Protein AF-A0A7C2Z9Y1-F1 (afdb_monomer)

Sequence (178 aa):
MVTDNLTTALTNIIKDLEEIEDELARLYGELSMRVTGLSKISFQLISRDSAKHRDALRGIENQLINDLKGSQDTERVIANGGELRDRLSRVREIAKSISGSPPVNLLLMLTELEEYESMALNMYRSMLEVYENLASRSLSSGDKARVETMKLIIMSIIDDEEFHGRLINSLISLTANP

Nearest PDB structures (foldseek):
  5vju-assembly1_A  TM=3.372E-01  e=2.699E-02  synthetic construct
  8d9p-assembly1_A  TM=2.612E-01  e=1.565E-02  synthetic construct
  9bru-assembly1_g  TM=3.162E-01  e=8.484E+00  Mus musculus

pLDDT: mean 83.89, std 12.65, range [38.44, 98.31]

Secondary structure (DSSP, 8-state):
-----HHHHHHHHHHHHHHHHHHHHHHHHHHHTT--HHHHHHHHHHHHHHHHHHHHHHHHHTTPPTT----HHHHHHHHHHHHHHHHHHHHHHHHHHHTTS--S-HHHHHHHHHHHHHHHHHHHHHHHHHHHHHHTS---HHHHHHHHHHHHHHHHHHHHHHHHHHHHHHHHHHHH--

Structure (mmCIF, N/CA/C/O backbone):
data_AF-A0A7C2Z9Y1-F1
#
_entry.id   AF-A0A7C2Z9Y1-F1
#
loop_
_atom_site.group_PDB
_atom_site.id
_atom_site.type_symbol
_atom_site.label_atom_id
_atom_site.label_alt_id
_atom_site.label_comp_id
_atom_site.label_asym_id
_atom_site.label_entity_id
_atom_site.label_seq_id
_atom_site.pdbx_PDB_ins_code
_atom_site.Cartn_x
_atom_site.Cartn_y
_atom_site.Cartn_z
_atom_site.occupancy
_atom_site.B_iso_or_equiv
_atom_site.auth_seq_id
_atom_site.auth_comp_id
_atom_site.auth_asym_id
_atom_site.auth_atom_id
_atom_site.pdbx_PDB_model_num
ATOM 1 N N . MET A 1 1 ? 27.856 13.020 -13.666 1.00 40.03 1 MET A N 1
ATOM 2 C CA . MET A 1 1 ? 26.753 12.698 -12.741 1.00 40.03 1 MET A CA 1
ATOM 3 C C . MET A 1 1 ? 26.503 11.213 -12.836 1.00 40.03 1 MET A C 1
ATOM 5 O O . MET A 1 1 ? 26.269 10.734 -13.940 1.00 40.03 1 MET A O 1
ATOM 9 N N . VAL A 1 2 ? 26.633 10.488 -11.728 1.00 38.44 2 VAL A N 1
ATOM 10 C CA . VAL A 1 2 ? 26.127 9.116 -11.650 1.00 38.44 2 VAL A CA 1
ATOM 11 C C . VAL A 1 2 ? 24.612 9.273 -11.614 1.00 38.44 2 VAL A C 1
ATOM 13 O O . VAL A 1 2 ? 24.079 9.778 -10.639 1.00 38.44 2 VAL A O 1
ATOM 16 N N . THR A 1 3 ? 23.935 9.009 -12.728 1.00 50.19 3 THR A N 1
ATOM 17 C CA . THR A 1 3 ? 22.474 8.915 -12.724 1.00 50.19 3 THR A CA 1
ATOM 18 C C . THR A 1 3 ? 22.132 7.700 -11.880 1.00 50.19 3 THR A C 1
ATOM 20 O O . THR A 1 3 ? 22.436 6.582 -12.305 1.00 50.19 3 THR A O 1
ATOM 23 N N . ASP A 1 4 ? 21.572 7.913 -10.693 1.00 59.44 4 ASP A N 1
ATOM 24 C CA . ASP A 1 4 ? 21.092 6.821 -9.854 1.00 59.44 4 ASP A CA 1
ATOM 25 C C . ASP A 1 4 ? 20.162 5.909 -10.672 1.00 59.44 4 ASP A C 1
ATOM 27 O O . ASP A 1 4 ? 19.449 6.349 -11.580 1.00 59.44 4 ASP A O 1
ATOM 31 N N . ASN A 1 5 ? 20.236 4.602 -10.426 1.00 79.75 5 ASN A N 1
ATOM 32 C CA . ASN A 1 5 ? 19.456 3.624 -11.176 1.00 79.75 5 ASN A CA 1
ATOM 33 C C . ASN A 1 5 ? 17.989 3.715 -10.731 1.00 79.75 5 ASN A C 1
ATOM 35 O O . ASN A 1 5 ? 17.672 3.396 -9.584 1.00 79.75 5 ASN A O 1
ATOM 39 N N . LEU A 1 6 ? 17.090 4.123 -11.636 1.00 82.88 6 LEU A N 1
ATOM 40 C CA . LEU A 1 6 ? 15.653 4.221 -11.356 1.00 82.88 6 LEU A CA 1
ATOM 41 C C . LEU A 1 6 ? 15.085 2.874 -10.898 1.00 82.88 6 LEU A C 1
ATOM 43 O O . LEU A 1 6 ? 14.224 2.843 -10.026 1.00 82.88 6 LEU A O 1
ATOM 47 N N . THR A 1 7 ? 15.618 1.771 -11.429 1.00 87.38 7 THR A N 1
ATOM 48 C CA . THR A 1 7 ? 15.267 0.413 -10.994 1.00 87.38 7 THR A CA 1
ATOM 49 C C . THR A 1 7 ? 15.513 0.247 -9.499 1.00 87.38 7 THR A C 1
ATOM 51 O O . THR A 1 7 ? 14.620 -0.164 -8.774 1.00 87.38 7 THR A O 1
ATOM 54 N N . THR A 1 8 ? 16.697 0.631 -9.015 1.00 85.94 8 THR A N 1
ATOM 55 C CA . THR A 1 8 ? 17.062 0.524 -7.596 1.00 85.94 8 THR A CA 1
ATOM 56 C C . THR A 1 8 ? 16.193 1.417 -6.717 1.00 85.94 8 THR A C 1
ATOM 58 O O . THR A 1 8 ? 15.772 0.990 -5.645 1.00 85.94 8 THR A O 1
ATOM 61 N N . ALA A 1 9 ? 15.900 2.638 -7.169 1.00 84.12 9 ALA A N 1
ATOM 62 C CA . ALA A 1 9 ? 15.024 3.548 -6.440 1.00 84.12 9 ALA A CA 1
ATOM 63 C C . ALA A 1 9 ? 13.598 2.976 -6.308 1.00 84.12 9 ALA A C 1
ATOM 65 O O . ALA A 1 9 ? 13.053 2.952 -5.207 1.00 84.12 9 ALA A O 1
ATOM 66 N N . LEU A 1 10 ? 13.043 2.432 -7.397 1.00 87.81 10 LEU A N 1
ATOM 67 C CA . LEU A 1 10 ? 11.746 1.750 -7.397 1.00 87.81 10 LEU A CA 1
ATOM 68 C C . LEU A 1 10 ? 11.744 0.510 -6.502 1.00 87.81 10 LEU A C 1
ATOM 70 O O . LEU A 1 10 ? 10.834 0.352 -5.697 1.00 87.81 10 LEU A O 1
ATOM 74 N N . THR A 1 11 ? 12.773 -0.338 -6.588 1.00 90.25 11 THR A N 1
ATOM 75 C CA . THR A 1 11 ? 12.909 -1.515 -5.718 1.00 90.25 11 THR A CA 1
ATOM 76 C C . THR A 1 11 ? 12.889 -1.128 -4.242 1.00 90.25 11 THR A C 1
ATOM 78 O O . THR A 1 11 ? 12.239 -1.798 -3.448 1.00 90.25 11 THR A O 1
ATOM 81 N N . ASN A 1 12 ? 13.583 -0.053 -3.860 1.00 87.19 12 ASN A N 1
ATOM 82 C CA . ASN A 1 12 ? 13.604 0.394 -2.469 1.00 87.19 12 ASN A CA 1
ATOM 83 C C . ASN A 1 12 ? 12.220 0.856 -1.997 1.00 87.19 12 ASN A C 1
ATOM 85 O O . ASN A 1 12 ? 11.789 0.431 -0.934 1.00 87.19 12 ASN A O 1
ATOM 89 N N . ILE A 1 13 ? 11.514 1.664 -2.797 1.00 87.38 13 ILE A N 1
ATOM 90 C CA . ILE A 1 13 ? 10.160 2.126 -2.450 1.00 87.38 13 ILE A CA 1
ATOM 91 C C . ILE A 1 13 ? 9.186 0.956 -2.347 1.00 87.38 13 ILE A C 1
ATOM 93 O O . ILE A 1 13 ? 8.403 0.906 -1.407 1.00 87.38 13 ILE A O 1
ATOM 97 N N . ILE A 1 14 ? 9.246 0.010 -3.287 1.00 91.94 14 IL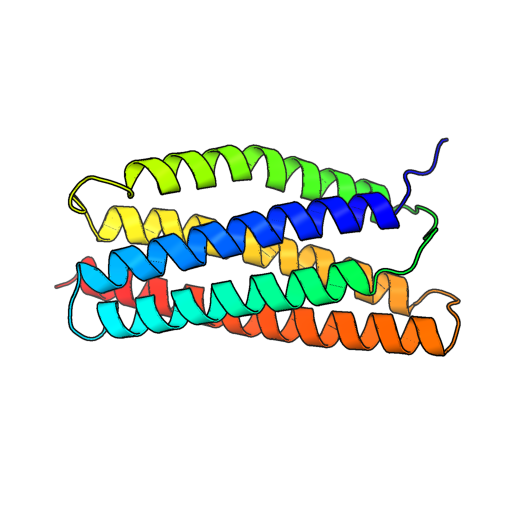E A N 1
ATOM 98 C CA . ILE A 1 14 ? 8.384 -1.175 -3.265 1.00 91.94 14 ILE A CA 1
ATOM 99 C C . ILE A 1 14 ? 8.606 -1.968 -1.976 1.00 91.94 14 ILE A C 1
ATOM 101 O O . ILE A 1 14 ? 7.636 -2.315 -1.318 1.00 91.94 14 ILE A O 1
ATOM 105 N N . LYS A 1 15 ? 9.860 -2.174 -1.558 1.00 90.56 15 LYS A N 1
ATOM 106 C CA . LYS A 1 15 ? 10.170 -2.861 -0.294 1.00 90.56 15 LYS A CA 1
ATOM 107 C C . LYS A 1 15 ? 9.678 -2.111 0.934 1.00 90.56 15 LYS A C 1
ATOM 109 O O . LYS A 1 15 ? 9.153 -2.734 1.850 1.00 90.56 15 LYS A O 1
ATOM 114 N N . ASP A 1 16 ? 9.866 -0.796 0.951 1.00 86.88 16 ASP A N 1
ATOM 115 C CA . ASP A 1 16 ? 9.408 0.040 2.057 1.00 86.88 16 ASP A CA 1
ATOM 116 C C . ASP A 1 16 ? 7.862 -0.005 2.150 1.00 86.88 16 ASP A C 1
ATOM 118 O O . ASP A 1 16 ? 7.325 -0.117 3.249 1.00 86.88 16 ASP A O 1
ATOM 122 N N . LEU A 1 17 ? 7.143 -0.018 1.017 1.00 90.62 17 LEU A N 1
ATOM 123 C CA . LEU A 1 17 ? 5.684 -0.203 0.974 1.00 90.62 17 LEU A CA 1
ATOM 124 C C . LEU A 1 17 ? 5.250 -1.619 1.370 1.00 90.62 17 LEU A C 1
ATOM 126 O O . LEU A 1 17 ? 4.316 -1.760 2.149 1.00 90.62 17 LEU A O 1
ATOM 130 N N . GLU A 1 18 ? 5.935 -2.665 0.896 1.00 93.38 18 GLU A N 1
ATOM 131 C CA . GLU A 1 18 ? 5.650 -4.053 1.294 1.00 93.38 18 GLU A CA 1
ATOM 132 C C . GLU A 1 18 ? 5.696 -4.219 2.813 1.00 93.38 18 GLU A C 1
ATOM 134 O O . GLU A 1 18 ? 4.860 -4.913 3.390 1.00 93.38 18 GLU A O 1
ATOM 139 N N . GLU A 1 19 ? 6.668 -3.583 3.463 1.00 89.06 19 GLU A N 1
ATOM 140 C CA . GLU A 1 19 ? 6.789 -3.632 4.912 1.00 89.06 19 GLU A CA 1
ATOM 141 C C . GLU A 1 19 ? 5.661 -2.877 5.626 1.00 89.06 19 GLU A C 1
ATOM 143 O O . GLU A 1 19 ? 5.147 -3.365 6.634 1.00 89.06 19 GLU A O 1
ATOM 148 N N . ILE A 1 20 ? 5.250 -1.718 5.104 1.00 87.50 20 ILE A N 1
ATOM 149 C CA . ILE A 1 20 ? 4.105 -0.968 5.640 1.00 87.50 20 ILE A CA 1
ATOM 150 C C . ILE A 1 20 ? 2.841 -1.819 5.561 1.00 87.50 20 ILE A C 1
ATOM 152 O O . ILE A 1 20 ? 2.159 -1.985 6.570 1.00 87.50 20 ILE A O 1
ATOM 156 N N . GLU A 1 21 ? 2.575 -2.409 4.398 1.00 93.00 21 GLU A N 1
ATOM 157 C CA . GLU A 1 21 ? 1.398 -3.248 4.183 1.00 93.00 21 GLU A CA 1
ATOM 158 C C . GLU A 1 21 ? 1.378 -4.484 5.084 1.00 93.00 21 GLU A C 1
ATOM 160 O O . GLU A 1 21 ? 0.328 -4.872 5.598 1.00 93.00 21 GLU A O 1
ATOM 165 N N . ASP A 1 22 ? 2.536 -5.105 5.323 1.00 91.56 22 ASP A N 1
ATOM 166 C CA . ASP A 1 22 ? 2.635 -6.253 6.227 1.00 91.56 22 ASP A CA 1
ATOM 167 C C . ASP A 1 22 ? 2.326 -5.864 7.683 1.00 91.56 22 ASP A C 1
ATOM 169 O O . ASP A 1 22 ? 1.569 -6.556 8.377 1.00 91.56 22 ASP A O 1
ATOM 173 N N . GLU A 1 23 ? 2.853 -4.725 8.141 1.00 86.81 23 GLU A N 1
ATOM 174 C CA . GLU A 1 23 ? 2.573 -4.214 9.484 1.00 86.81 23 GLU A CA 1
ATOM 175 C C . GLU A 1 23 ? 1.108 -3.782 9.636 1.00 86.81 23 GLU A C 1
ATOM 177 O O . GLU A 1 23 ? 0.472 -4.150 10.627 1.00 86.81 23 GLU A O 1
ATOM 182 N N . LEU A 1 24 ? 0.531 -3.079 8.656 1.00 89.06 24 LEU A N 1
ATOM 183 C CA . LEU A 1 24 ? -0.886 -2.697 8.662 1.00 89.06 24 LEU A CA 1
ATOM 184 C C . LEU A 1 24 ? -1.791 -3.932 8.670 1.00 89.06 24 LEU A C 1
ATOM 186 O O . LEU A 1 24 ? -2.681 -4.043 9.523 1.00 89.06 24 LEU A O 1
ATOM 190 N N . ALA A 1 25 ? -1.509 -4.918 7.812 1.00 93.19 25 ALA A N 1
ATOM 191 C CA . ALA A 1 25 ? -2.239 -6.179 7.774 1.00 93.19 25 ALA A CA 1
ATOM 192 C C . ALA A 1 25 ? -2.275 -6.849 9.154 1.00 93.19 25 ALA A C 1
ATOM 194 O O . ALA A 1 25 ? -3.344 -7.262 9.628 1.00 93.19 25 ALA A O 1
ATOM 195 N N . ARG A 1 26 ? -1.121 -6.913 9.831 1.00 89.44 26 ARG A N 1
ATOM 196 C CA . ARG A 1 26 ? -1.006 -7.457 11.188 1.00 89.44 26 ARG A CA 1
ATOM 197 C C . ARG A 1 26 ? -1.799 -6.630 12.200 1.00 89.44 26 ARG A C 1
ATOM 199 O O . ARG A 1 26 ? -2.561 -7.204 12.982 1.00 89.44 26 ARG A O 1
ATOM 206 N N . LEU A 1 27 ? -1.655 -5.305 12.185 1.00 86.69 27 LEU A N 1
ATOM 207 C CA . LEU A 1 27 ? -2.278 -4.408 13.161 1.00 86.69 27 LEU A CA 1
ATOM 208 C C . LEU A 1 27 ? -3.799 -4.428 13.095 1.00 86.69 27 LEU A C 1
ATOM 210 O O . LEU A 1 27 ? -4.456 -4.614 14.123 1.00 86.69 27 LEU A O 1
ATOM 214 N N . TYR A 1 28 ? -4.371 -4.299 11.901 1.00 90.88 28 TYR A N 1
ATOM 215 C CA . TYR A 1 28 ? -5.818 -4.398 11.736 1.00 90.88 28 TYR A CA 1
ATOM 216 C C . TYR A 1 28 ? -6.335 -5.796 12.067 1.00 90.88 28 TYR A C 1
ATOM 218 O O . TYR A 1 28 ? -7.402 -5.937 12.673 1.00 90.88 28 TYR A O 1
ATOM 226 N N . GLY A 1 29 ? -5.553 -6.834 11.755 1.00 92.00 29 GLY A N 1
ATOM 227 C CA . GLY A 1 29 ? -5.847 -8.204 12.160 1.00 92.00 29 GLY A CA 1
ATOM 228 C C . GLY A 1 29 ? -5.982 -8.319 13.679 1.00 92.00 29 GLY A C 1
ATOM 229 O O . GLY A 1 29 ? -7.014 -8.777 14.180 1.00 92.00 29 GLY A O 1
ATOM 230 N N . GLU A 1 30 ? -4.993 -7.825 14.424 1.00 87.69 30 GLU A N 1
ATOM 231 C CA . GLU A 1 30 ? -5.015 -7.801 15.889 1.00 87.69 30 GLU A CA 1
ATOM 232 C C . GLU A 1 30 ? -6.157 -6.950 16.451 1.00 87.69 30 GLU A C 1
ATOM 234 O O . GLU A 1 30 ? -6.830 -7.371 17.396 1.00 87.69 30 GLU A O 1
ATOM 239 N N . LEU A 1 31 ? -6.406 -5.772 15.878 1.00 85.56 31 LEU A N 1
ATOM 240 C CA . LEU A 1 31 ? -7.477 -4.881 16.319 1.00 85.56 31 LEU A CA 1
ATOM 241 C C . LEU A 1 31 ? -8.851 -5.509 16.147 1.00 85.56 31 LEU A C 1
ATOM 243 O O . LEU A 1 31 ? -9.687 -5.426 17.051 1.00 85.56 31 LEU A O 1
ATOM 247 N N . SER A 1 32 ? -9.069 -6.205 15.033 1.00 90.88 32 SER A N 1
ATOM 248 C CA . SER A 1 32 ? -10.330 -6.890 14.759 1.00 90.88 32 SER A CA 1
ATOM 249 C C . SER A 1 32 ? -10.690 -7.952 15.804 1.00 90.88 32 SER A C 1
ATOM 251 O O . SER A 1 32 ? -11.868 -8.236 16.029 1.00 90.88 32 SER A O 1
ATOM 253 N N . MET A 1 33 ? -9.689 -8.515 16.484 1.00 89.12 33 MET A N 1
ATOM 254 C CA . MET A 1 33 ? -9.886 -9.498 17.551 1.00 89.12 33 MET A CA 1
ATOM 255 C C . MET A 1 33 ? -10.312 -8.859 18.877 1.00 89.12 33 MET A C 1
ATOM 257 O O . MET A 1 33 ? -10.776 -9.565 19.772 1.00 89.12 33 MET A O 1
ATOM 261 N N . ARG A 1 34 ? -10.164 -7.536 19.010 1.00 84.56 34 ARG A N 1
ATOM 262 C CA . ARG A 1 34 ? -10.384 -6.780 20.253 1.00 84.56 34 ARG A CA 1
ATOM 263 C C . ARG A 1 34 ? -11.642 -5.913 20.223 1.00 84.56 34 ARG A C 1
ATOM 265 O O . ARG A 1 34 ? -12.056 -5.416 21.266 1.00 84.56 34 ARG A O 1
ATOM 272 N N . VAL A 1 35 ? -12.252 -5.739 19.053 1.00 84.62 35 VAL A N 1
ATOM 273 C CA . VAL A 1 35 ? -13.497 -4.982 18.868 1.00 84.62 35 VAL A CA 1
ATOM 274 C C . VAL A 1 35 ? -14.621 -5.885 18.352 1.00 84.62 35 VAL A C 1
ATOM 276 O O . VAL A 1 35 ? -14.412 -7.048 18.005 1.00 84.62 35 VAL A O 1
ATOM 279 N N . THR A 1 36 ? -15.845 -5.362 18.306 1.00 86.38 36 THR A N 1
ATOM 280 C CA . THR A 1 36 ? -17.026 -6.084 17.806 1.00 86.38 36 THR A CA 1
ATOM 281 C C . THR A 1 36 ? -17.802 -5.231 16.798 1.00 86.38 36 THR A C 1
ATOM 283 O O . THR A 1 36 ? -17.436 -4.087 16.531 1.00 86.38 36 THR A O 1
ATOM 286 N N . GLY A 1 37 ? -18.854 -5.796 16.199 1.00 89.44 37 GLY A N 1
ATOM 287 C CA . GLY A 1 37 ? -19.735 -5.069 15.283 1.00 89.44 37 GLY A CA 1
ATOM 288 C C . GLY A 1 37 ? -19.041 -4.603 14.000 1.00 89.44 37 GLY A C 1
ATOM 289 O O . GLY A 1 37 ? -18.188 -5.304 13.455 1.00 89.44 37 GLY A O 1
ATOM 290 N N . LEU A 1 38 ? -19.428 -3.420 13.515 1.00 90.19 38 LEU A N 1
ATOM 291 C CA . LEU A 1 38 ? -18.925 -2.864 12.255 1.00 90.19 38 LEU A CA 1
ATOM 292 C C . LEU A 1 38 ? -17.415 -2.618 12.289 1.00 90.19 38 LEU A C 1
ATOM 294 O O . LEU A 1 38 ? -16.743 -2.975 11.331 1.00 90.19 38 LEU A O 1
ATOM 298 N N . SER A 1 39 ? -16.863 -2.127 13.404 1.00 88.94 39 SER A N 1
ATOM 299 C CA . SER A 1 39 ? -15.417 -1.901 13.537 1.00 88.94 39 SER A CA 1
ATOM 300 C C . SER A 1 39 ? -14.615 -3.184 13.321 1.00 88.94 39 SER A C 1
ATOM 302 O O . SER A 1 39 ? -13.593 -3.167 12.643 1.00 88.94 39 SER A O 1
ATOM 304 N N . LYS A 1 40 ? -15.108 -4.324 13.831 1.00 92.38 40 LYS A N 1
ATOM 305 C CA . LYS A 1 40 ? -14.469 -5.626 13.597 1.00 92.38 40 LYS A CA 1
ATOM 306 C C . LYS A 1 40 ? -14.441 -5.973 12.113 1.00 92.38 40 LYS A C 1
ATOM 308 O O . LYS A 1 40 ? -13.394 -6.359 11.608 1.00 92.38 40 LYS A O 1
ATOM 313 N N . ILE A 1 41 ? -15.581 -5.844 11.436 1.00 95.25 41 ILE A N 1
ATOM 314 C CA . ILE A 1 41 ? -15.708 -6.166 10.009 1.00 95.25 41 ILE A CA 1
ATOM 315 C C . ILE A 1 41 ? -14.786 -5.263 9.182 1.00 95.25 41 ILE A C 1
ATOM 317 O O . ILE A 1 41 ? -14.066 -5.759 8.320 1.00 95.25 41 ILE A O 1
ATOM 321 N N . SER A 1 42 ? -14.763 -3.965 9.487 1.00 94.56 42 SER A N 1
ATOM 322 C CA . SER A 1 42 ? -13.901 -2.990 8.823 1.00 94.56 42 SER A CA 1
ATOM 323 C C . SER A 1 42 ? -12.422 -3.330 8.969 1.00 94.56 42 SER A C 1
ATOM 325 O O . SER A 1 42 ? -11.714 -3.393 7.972 1.00 94.56 42 SER A O 1
ATOM 327 N N . PHE A 1 43 ? -11.957 -3.632 10.184 1.00 93.69 43 PHE A N 1
ATOM 328 C CA . PHE A 1 43 ? -10.557 -4.000 10.400 1.00 93.69 43 PHE A CA 1
ATOM 329 C C . PHE A 1 43 ? -10.188 -5.329 9.733 1.00 93.69 43 PHE A C 1
ATOM 331 O O . PHE A 1 43 ? -9.099 -5.455 9.189 1.00 93.69 43 PHE A O 1
ATOM 338 N N . GLN A 1 44 ? -11.088 -6.317 9.705 1.00 96.88 44 GLN A N 1
ATOM 339 C CA . GLN A 1 44 ? -10.838 -7.559 8.959 1.00 96.88 44 GLN A CA 1
ATOM 340 C C . GLN A 1 44 ? -10.720 -7.321 7.452 1.00 96.88 44 GLN A C 1
ATOM 342 O O . GLN A 1 44 ? -9.930 -7.994 6.791 1.00 96.88 44 GLN A O 1
ATOM 347 N N . LEU A 1 45 ? -11.521 -6.398 6.914 1.00 97.88 45 LEU A N 1
ATOM 348 C CA . LEU A 1 45 ? -11.470 -6.027 5.506 1.00 97.88 45 LEU A CA 1
ATOM 349 C C . LEU A 1 45 ? -10.128 -5.371 5.181 1.00 97.88 45 LEU A C 1
ATOM 351 O O . LEU A 1 45 ? -9.415 -5.905 4.337 1.00 97.88 45 LEU A O 1
ATOM 355 N N . ILE A 1 46 ? -9.770 -4.306 5.907 1.00 96.69 46 ILE A N 1
ATOM 356 C CA . ILE A 1 46 ? -8.518 -3.566 5.694 1.00 96.69 46 ILE A CA 1
ATOM 357 C C . ILE A 1 46 ? -7.320 -4.510 5.852 1.00 96.69 46 ILE A C 1
ATOM 359 O O . ILE A 1 46 ? -6.539 -4.663 4.926 1.00 96.69 46 ILE A O 1
ATOM 363 N N . SER A 1 47 ? -7.264 -5.283 6.944 1.00 96.44 47 SER A N 1
ATOM 364 C CA . SER A 1 47 ? -6.197 -6.266 7.200 1.00 96.44 47 SER A CA 1
ATOM 365 C C . SER A 1 47 ? -5.944 -7.214 6.023 1.00 96.44 47 SER A C 1
ATOM 367 O O . SER A 1 47 ? -4.801 -7.496 5.658 1.00 96.44 47 SER A O 1
ATOM 369 N N . ARG A 1 48 ? -7.022 -7.733 5.427 1.00 98.19 48 ARG A N 1
ATOM 370 C CA . ARG A 1 48 ? -6.926 -8.656 4.297 1.00 98.19 48 ARG A CA 1
ATOM 371 C C . ARG A 1 48 ? -6.473 -7.940 3.032 1.00 98.19 48 ARG A C 1
ATOM 373 O O . ARG A 1 48 ? -5.765 -8.549 2.235 1.00 98.19 48 ARG A O 1
ATOM 380 N N . ASP A 1 49 ? -6.947 -6.724 2.810 1.00 98.19 49 ASP A N 1
ATOM 381 C CA . ASP A 1 49 ? -6.630 -5.979 1.601 1.00 98.19 49 ASP A CA 1
ATOM 382 C C . ASP A 1 49 ? -5.168 -5.501 1.640 1.00 98.19 49 ASP A C 1
ATOM 384 O O . ASP A 1 49 ? -4.449 -5.816 0.694 1.00 98.19 49 ASP A O 1
ATOM 388 N N . SER A 1 50 ? -4.662 -5.014 2.781 1.00 96.88 50 SER A N 1
ATOM 389 C CA . SER A 1 50 ? -3.229 -4.728 2.977 1.00 96.88 50 SER A CA 1
ATOM 390 C C . SER A 1 50 ? -2.341 -5.952 2.702 1.00 96.88 50 SER A C 1
ATOM 392 O O . SER A 1 50 ? -1.356 -5.899 1.965 1.00 96.88 50 SER A O 1
ATOM 394 N N . ALA A 1 51 ? -2.737 -7.140 3.186 1.00 97.94 51 ALA A N 1
ATOM 395 C CA . ALA A 1 51 ? -2.002 -8.373 2.887 1.00 97.94 51 ALA A CA 1
ATOM 396 C C . ALA A 1 51 ? -1.960 -8.699 1.378 1.00 97.94 51 ALA A C 1
ATOM 398 O O . ALA A 1 51 ? -0.956 -9.223 0.888 1.00 97.94 51 ALA A O 1
ATOM 399 N N . LYS A 1 52 ? -3.031 -8.392 0.631 1.00 98.31 52 LYS A N 1
ATOM 400 C CA . LYS A 1 52 ? -3.045 -8.545 -0.833 1.00 98.31 52 LYS A CA 1
ATOM 401 C C . LYS A 1 52 ? -2.184 -7.489 -1.515 1.00 98.31 52 LYS A C 1
ATOM 403 O O . LYS A 1 52 ? -1.538 -7.817 -2.507 1.00 98.31 52 LYS A O 1
ATOM 408 N N . HIS A 1 53 ? -2.182 -6.251 -1.024 1.00 98.19 53 HIS A N 1
ATOM 409 C CA . HIS A 1 53 ? -1.361 -5.170 -1.569 1.00 98.19 53 HIS A CA 1
ATOM 410 C C . HIS A 1 53 ? 0.123 -5.499 -1.440 1.00 98.19 53 HIS A C 1
ATOM 412 O O . HIS A 1 53 ? 0.833 -5.445 -2.444 1.00 98.19 53 HIS A O 1
ATOM 418 N N . ARG A 1 54 ? 0.565 -5.996 -0.276 1.00 96.75 54 ARG A N 1
ATOM 419 C CA . ARG A 1 54 ? 1.913 -6.567 -0.085 1.00 96.75 54 ARG A CA 1
ATOM 420 C C . ARG A 1 54 ? 2.243 -7.630 -1.137 1.00 96.75 54 ARG A C 1
ATOM 422 O O . ARG A 1 54 ? 3.305 -7.595 -1.756 1.00 96.75 54 ARG A O 1
ATOM 429 N N . ASP A 1 55 ? 1.345 -8.590 -1.358 1.00 97.88 55 ASP A N 1
ATOM 430 C CA . ASP A 1 55 ? 1.578 -9.670 -2.327 1.00 97.88 55 ASP A CA 1
ATOM 431 C C . ASP A 1 55 ? 1.635 -9.147 -3.774 1.00 97.88 55 ASP A C 1
ATOM 433 O O . ASP A 1 55 ? 2.446 -9.616 -4.580 1.00 97.88 55 ASP A O 1
ATOM 437 N N . ALA A 1 56 ? 0.811 -8.149 -4.103 1.00 97.69 56 ALA A N 1
ATOM 438 C CA . ALA A 1 56 ? 0.819 -7.478 -5.396 1.00 97.69 56 ALA A CA 1
ATOM 439 C C . ALA A 1 56 ? 2.115 -6.682 -5.619 1.00 97.69 56 ALA A C 1
ATOM 441 O O . ALA A 1 56 ? 2.709 -6.780 -6.695 1.00 97.69 56 ALA A O 1
ATOM 442 N N . LEU A 1 57 ? 2.593 -5.965 -4.599 1.00 97.44 57 LEU A N 1
ATOM 443 C CA . LEU A 1 57 ? 3.865 -5.241 -4.609 1.00 97.44 57 LEU A CA 1
ATOM 444 C C . LEU A 1 57 ? 5.052 -6.175 -4.834 1.00 97.44 57 LEU A C 1
ATOM 446 O O . LEU A 1 57 ? 5.848 -5.935 -5.743 1.00 97.44 57 LEU A O 1
ATOM 450 N N . ARG A 1 58 ? 5.095 -7.308 -4.129 1.00 96.00 58 ARG A N 1
ATOM 451 C CA . ARG A 1 58 ? 6.095 -8.355 -4.374 1.00 96.00 58 ARG A CA 1
ATOM 452 C C . ARG A 1 58 ? 6.014 -8.891 -5.806 1.00 96.00 58 ARG A C 1
ATOM 454 O O . ARG A 1 58 ? 7.027 -9.205 -6.435 1.00 96.00 58 ARG A O 1
ATOM 461 N N . GLY A 1 59 ? 4.805 -9.015 -6.353 1.00 95.31 59 GLY A N 1
ATOM 462 C CA . GLY A 1 59 ? 4.591 -9.351 -7.761 1.00 95.31 59 GLY A CA 1
ATOM 463 C C . GLY A 1 59 ? 5.206 -8.316 -8.710 1.00 95.31 59 GLY A C 1
ATOM 464 O O . GLY A 1 59 ? 5.891 -8.693 -9.662 1.00 95.31 59 GLY A O 1
ATOM 465 N N . ILE A 1 60 ? 5.011 -7.027 -8.424 1.00 94.56 60 ILE A N 1
ATOM 466 C CA . ILE A 1 60 ? 5.600 -5.911 -9.176 1.00 94.56 60 ILE A CA 1
ATOM 467 C C . ILE A 1 60 ? 7.129 -5.935 -9.081 1.00 94.56 60 ILE A C 1
ATOM 469 O O . ILE A 1 60 ? 7.778 -5.833 -10.122 1.00 94.56 60 ILE A O 1
ATOM 473 N N . GLU A 1 61 ? 7.703 -6.124 -7.885 1.00 93.56 61 GLU A N 1
ATOM 474 C CA . GLU A 1 61 ? 9.157 -6.201 -7.670 1.00 93.56 61 GLU A CA 1
ATOM 475 C C . GLU A 1 61 ? 9.795 -7.226 -8.619 1.00 93.56 61 GLU A C 1
ATOM 477 O O . GLU A 1 61 ? 10.744 -6.921 -9.343 1.00 93.56 61 GLU A O 1
ATOM 482 N N . ASN A 1 62 ? 9.204 -8.422 -8.690 1.00 92.44 62 ASN A N 1
ATOM 483 C CA . ASN A 1 62 ? 9.676 -9.523 -9.534 1.00 92.44 62 ASN A CA 1
ATOM 484 C C . ASN A 1 62 ? 9.564 -9.252 -11.044 1.00 92.44 62 ASN A C 1
ATOM 486 O O . ASN A 1 62 ? 10.149 -9.985 -11.843 1.00 92.44 62 ASN A O 1
ATOM 490 N N . GLN A 1 63 ? 8.784 -8.249 -11.448 1.00 92.75 63 GLN A N 1
ATOM 491 C CA . GLN A 1 63 ? 8.554 -7.894 -12.849 1.00 92.75 63 GLN A CA 1
ATOM 492 C C . GLN A 1 63 ? 9.247 -6.592 -13.264 1.00 92.75 63 GLN A C 1
ATOM 494 O O . GLN A 1 63 ? 9.122 -6.202 -14.432 1.00 92.75 63 GLN A O 1
ATOM 499 N N . LEU A 1 64 ? 9.969 -5.932 -12.347 1.00 88.88 64 LEU A N 1
ATOM 500 C CA . LEU A 1 64 ? 10.673 -4.680 -12.617 1.00 88.88 64 LEU A CA 1
ATOM 501 C C . LEU A 1 64 ? 11.586 -4.798 -13.843 1.00 88.88 64 LEU A C 1
ATOM 503 O O . LEU A 1 64 ? 12.252 -5.806 -14.087 1.00 88.88 64 LEU A O 1
ATOM 507 N N . ILE A 1 65 ? 11.606 -3.729 -14.635 1.00 85.25 65 ILE A N 1
ATOM 508 C CA . ILE A 1 65 ? 12.484 -3.629 -15.797 1.00 85.25 65 ILE A CA 1
ATOM 509 C C . ILE A 1 65 ? 13.889 -3.306 -15.294 1.00 85.25 65 ILE A C 1
ATOM 511 O O . ILE A 1 65 ? 14.089 -2.307 -14.607 1.00 85.25 65 ILE A O 1
ATOM 515 N N . ASN A 1 66 ? 14.859 -4.139 -15.663 1.00 81.56 66 ASN A N 1
ATOM 516 C CA . ASN A 1 66 ? 16.256 -3.932 -15.302 1.00 81.56 66 ASN A CA 1
ATOM 517 C C . ASN A 1 66 ? 16.868 -2.743 -16.056 1.00 81.56 66 ASN A C 1
ATOM 519 O O . ASN A 1 66 ? 16.480 -2.429 -17.181 1.00 81.56 66 ASN A O 1
ATOM 523 N N . ASP A 1 67 ? 17.873 -2.120 -15.439 1.00 78.69 67 ASP A N 1
ATOM 524 C CA . ASP A 1 67 ? 18.721 -1.081 -16.039 1.00 78.69 67 ASP A CA 1
ATOM 525 C C . ASP A 1 67 ? 17.969 0.155 -16.565 1.00 78.69 67 ASP A C 1
ATOM 527 O O . ASP A 1 67 ? 18.432 0.847 -17.483 1.00 78.69 67 ASP A O 1
ATOM 531 N N . LEU A 1 68 ? 16.823 0.487 -15.957 1.00 79.31 68 LEU A N 1
ATOM 532 C CA . LEU A 1 68 ? 16.147 1.756 -16.211 1.00 79.31 68 LEU A CA 1
ATOM 533 C C . LEU A 1 68 ? 17.067 2.919 -15.822 1.00 79.31 68 LEU A C 1
ATOM 535 O O . LEU A 1 68 ? 17.326 3.187 -14.646 1.00 79.31 68 LEU A O 1
ATOM 539 N N . LYS A 1 69 ? 17.551 3.638 -16.837 1.00 70.94 69 LYS A N 1
ATOM 540 C CA . LYS A 1 69 ? 18.402 4.812 -16.637 1.00 70.94 69 LYS A CA 1
ATOM 541 C C . LYS A 1 69 ? 17.648 5.911 -15.897 1.00 70.94 69 LYS A C 1
ATOM 543 O O . LYS A 1 69 ? 16.478 6.191 -16.194 1.00 70.94 69 LYS A O 1
ATOM 548 N N . GLY A 1 70 ? 18.361 6.542 -14.968 1.00 63.19 70 GLY A N 1
ATOM 549 C CA . GLY A 1 70 ? 17.831 7.646 -14.192 1.00 63.19 70 GLY A CA 1
ATOM 550 C C . GLY A 1 70 ? 17.522 8.886 -15.034 1.00 63.19 70 GLY A C 1
ATOM 551 O O . GLY A 1 70 ? 18.151 9.134 -16.065 1.00 63.19 70 GLY A O 1
ATOM 552 N N . SER A 1 71 ? 16.535 9.655 -14.587 1.00 65.44 71 SER A N 1
ATOM 553 C CA . SER A 1 71 ? 16.133 10.971 -15.113 1.00 65.44 71 SER A CA 1
ATOM 554 C C . SER A 1 71 ? 15.789 11.903 -13.938 1.00 65.44 71 SER A C 1
ATOM 556 O O . SER A 1 71 ? 15.989 11.526 -12.787 1.00 65.44 71 SER A O 1
ATOM 558 N N . GLN A 1 72 ? 15.218 13.089 -14.194 1.00 61.62 72 GLN A N 1
ATOM 559 C CA . GLN A 1 72 ? 14.620 13.921 -13.131 1.00 61.62 72 GLN A CA 1
ATOM 560 C C . GLN A 1 72 ? 13.575 13.164 -12.293 1.00 61.62 72 GLN A C 1
ATOM 562 O O . GLN A 1 72 ? 13.435 13.428 -11.101 1.00 61.62 72 GLN A O 1
ATOM 567 N N . ASP A 1 73 ? 12.894 12.177 -12.885 1.00 62.66 73 ASP A N 1
ATOM 568 C CA . ASP A 1 73 ? 11.972 11.298 -12.160 1.00 62.66 73 ASP A CA 1
ATOM 569 C C . ASP A 1 73 ? 12.690 10.556 -11.029 1.00 62.66 73 ASP A C 1
ATOM 571 O O . ASP A 1 73 ? 12.113 10.324 -9.977 1.00 62.66 73 ASP A O 1
ATOM 575 N N . THR A 1 74 ? 13.963 10.209 -11.214 1.00 67.00 74 THR A N 1
ATOM 576 C CA . THR A 1 74 ? 14.739 9.426 -10.251 1.00 67.00 74 THR A CA 1
ATOM 577 C C . THR A 1 74 ? 15.091 10.217 -9.004 1.00 67.00 74 THR A C 1
ATOM 579 O O . THR A 1 74 ? 14.961 9.683 -7.911 1.00 67.00 74 THR A O 1
ATOM 582 N N . GLU A 1 75 ? 15.474 11.487 -9.136 1.00 69.19 75 GLU A N 1
ATOM 583 C CA . GLU A 1 75 ? 15.764 12.341 -7.975 1.00 69.19 75 GLU A CA 1
ATOM 584 C C . GLU A 1 75 ? 14.505 12.560 -7.127 1.00 69.19 75 GLU A C 1
ATOM 586 O O . GLU A 1 75 ? 14.554 12.457 -5.902 1.00 69.19 75 GLU A O 1
ATOM 591 N N . ARG A 1 76 ? 13.355 12.773 -7.781 1.00 70.00 76 ARG A N 1
ATOM 592 C CA . ARG A 1 76 ? 12.058 12.906 -7.106 1.00 70.00 76 ARG A CA 1
ATOM 593 C C . ARG A 1 76 ? 11.640 11.613 -6.403 1.00 70.00 76 ARG A C 1
ATOM 595 O O . ARG A 1 76 ? 11.207 11.649 -5.259 1.00 70.00 76 ARG A O 1
ATOM 602 N N . VAL A 1 77 ? 11.808 10.471 -7.068 1.00 68.75 77 VAL A N 1
ATOM 603 C CA . VAL A 1 77 ? 11.546 9.141 -6.494 1.00 68.75 77 VAL A CA 1
ATOM 604 C C . VAL A 1 77 ? 12.431 8.888 -5.280 1.00 68.75 77 VAL A C 1
ATOM 606 O O . VAL A 1 77 ? 11.938 8.455 -4.245 1.00 68.75 77 VAL A O 1
ATOM 609 N N . ILE A 1 78 ? 13.722 9.202 -5.371 1.00 70.44 78 ILE A N 1
ATOM 610 C CA . ILE A 1 78 ? 14.655 9.056 -4.250 1.00 70.44 78 ILE A CA 1
ATOM 611 C C . ILE A 1 78 ? 14.253 9.960 -3.081 1.00 70.44 78 ILE A C 1
ATOM 613 O O . ILE A 1 78 ? 14.270 9.501 -1.941 1.00 70.44 78 ILE A O 1
ATOM 617 N N . ALA A 1 79 ? 13.859 11.209 -3.345 1.00 72.12 79 ALA A N 1
ATOM 618 C CA . ALA A 1 79 ? 13.410 12.131 -2.305 1.00 72.12 79 ALA A CA 1
ATOM 619 C C . ALA A 1 79 ? 12.154 11.612 -1.582 1.00 72.12 79 ALA A C 1
ATOM 621 O O . ALA A 1 79 ? 12.150 11.534 -0.353 1.00 72.12 79 ALA A O 1
ATOM 622 N N . ASN A 1 80 ? 11.141 11.169 -2.334 1.00 67.62 80 ASN A N 1
ATOM 623 C CA . ASN A 1 80 ? 9.915 10.601 -1.764 1.00 67.62 80 ASN A CA 1
ATOM 624 C C . ASN A 1 80 ? 10.205 9.302 -0.985 1.00 67.62 80 ASN A C 1
ATOM 626 O O . ASN A 1 80 ? 9.664 9.093 0.098 1.00 67.62 80 ASN A O 1
ATOM 630 N N . GLY A 1 81 ? 11.111 8.456 -1.490 1.00 68.94 81 GLY A N 1
ATOM 631 C CA . GLY A 1 81 ? 11.554 7.246 -0.790 1.00 68.94 81 GLY A CA 1
ATOM 632 C C . GLY A 1 81 ? 12.322 7.532 0.508 1.00 68.94 81 GLY A C 1
ATOM 633 O O . GLY A 1 81 ? 12.191 6.787 1.477 1.00 68.94 81 GLY A O 1
ATOM 634 N N . GLY A 1 82 ? 13.092 8.623 0.564 1.00 70.50 82 GLY A N 1
ATOM 635 C CA . GLY A 1 82 ? 13.754 9.076 1.791 1.00 70.50 82 GLY A CA 1
ATOM 636 C C . GLY A 1 82 ? 12.752 9.463 2.880 1.00 70.50 82 GLY A C 1
ATOM 637 O O . GLY A 1 82 ? 12.858 8.990 4.010 1.00 70.50 82 GLY A O 1
ATOM 638 N N . GLU A 1 83 ? 11.731 10.243 2.518 1.00 70.62 83 GLU A N 1
ATOM 639 C CA . GLU A 1 83 ? 10.652 10.619 3.439 1.00 70.62 83 GLU A CA 1
ATOM 640 C C . GLU A 1 83 ? 9.866 9.395 3.938 1.00 70.62 83 GLU A C 1
ATOM 642 O O . GLU A 1 83 ? 9.554 9.300 5.128 1.00 70.62 83 GLU A O 1
ATOM 647 N N . LEU A 1 84 ? 9.593 8.429 3.054 1.00 68.50 84 LEU A N 1
ATOM 648 C CA . LEU A 1 84 ? 8.932 7.176 3.415 1.00 68.50 84 LEU A CA 1
ATOM 649 C C . LEU A 1 84 ? 9.721 6.406 4.477 1.00 68.50 84 LEU A C 1
ATOM 651 O O . LEU A 1 84 ? 9.162 5.991 5.491 1.00 68.50 84 LEU A O 1
ATOM 655 N N . ARG A 1 85 ? 11.030 6.249 4.271 1.00 71.56 85 ARG A N 1
ATOM 656 C CA . ARG A 1 85 ? 11.906 5.500 5.177 1.00 71.56 85 ARG A CA 1
ATOM 657 C C . ARG A 1 85 ? 12.004 6.126 6.560 1.00 71.56 85 ARG A C 1
ATOM 659 O O . ARG A 1 85 ? 11.961 5.406 7.561 1.00 71.56 85 ARG A O 1
ATOM 666 N N . ASP A 1 86 ? 12.120 7.447 6.621 1.00 71.25 86 ASP A N 1
ATOM 667 C CA . ASP A 1 86 ? 12.170 8.164 7.894 1.00 71.25 86 ASP A CA 1
ATOM 668 C C . ASP A 1 86 ? 10.880 7.933 8.686 1.00 71.25 86 ASP A C 1
ATOM 670 O O . ASP A 1 86 ? 10.912 7.691 9.896 1.00 71.25 86 ASP A O 1
ATOM 674 N N . ARG A 1 87 ? 9.739 7.895 7.994 1.00 67.62 87 ARG A N 1
ATOM 675 C CA . ARG A 1 87 ? 8.435 7.682 8.620 1.00 67.62 87 ARG A CA 1
ATOM 676 C C . ARG A 1 87 ? 8.093 6.203 8.869 1.00 67.62 87 ARG A C 1
ATOM 678 O O . ARG A 1 87 ? 7.345 5.919 9.802 1.00 67.62 87 ARG A O 1
ATOM 685 N N . LEU A 1 88 ? 8.695 5.251 8.149 1.00 70.06 88 LEU A N 1
ATOM 686 C CA . LEU A 1 88 ? 8.588 3.803 8.407 1.00 70.06 88 LEU A CA 1
ATOM 687 C C . LEU A 1 88 ? 9.057 3.442 9.825 1.00 70.06 88 LEU A C 1
ATOM 689 O O . LEU A 1 88 ? 8.496 2.565 10.483 1.00 70.06 88 LEU A O 1
ATOM 693 N N . SER A 1 89 ? 10.069 4.153 10.333 1.00 72.06 89 SER A N 1
ATOM 694 C CA . SER A 1 89 ? 10.517 4.000 11.721 1.00 72.06 89 SER A CA 1
ATOM 695 C C . SER A 1 89 ? 9.386 4.277 12.720 1.00 72.06 89 SER A C 1
ATOM 697 O O . SER A 1 89 ? 9.198 3.510 13.666 1.00 72.06 89 SER A O 1
ATOM 699 N N . ARG A 1 90 ? 8.568 5.300 12.446 1.00 69.19 90 ARG A N 1
ATOM 700 C CA . ARG A 1 90 ? 7.408 5.666 13.256 1.00 69.19 90 ARG A CA 1
ATOM 701 C C . ARG A 1 90 ? 6.297 4.624 13.153 1.00 69.19 90 ARG A C 1
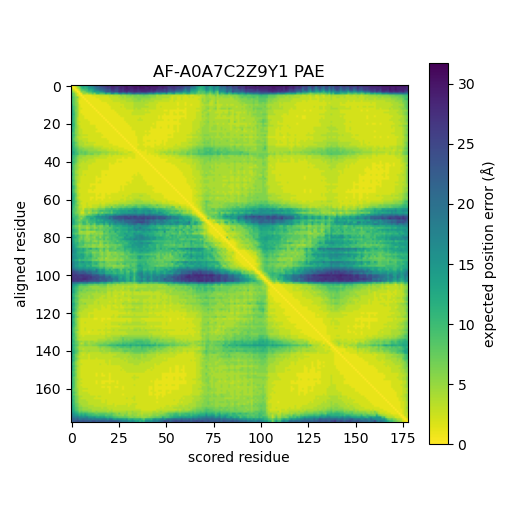ATOM 703 O O . ARG A 1 90 ? 5.752 4.262 14.190 1.00 69.19 90 ARG A O 1
ATOM 710 N N . VAL A 1 91 ? 6.009 4.112 11.949 1.00 66.62 91 VAL A N 1
ATOM 711 C CA . VAL A 1 91 ? 5.058 2.996 11.726 1.00 66.62 91 VAL A CA 1
ATOM 712 C C . VAL A 1 91 ? 5.412 1.815 12.625 1.00 66.62 91 VAL A C 1
ATOM 714 O O . VAL A 1 91 ? 4.583 1.346 13.399 1.00 66.62 91 VAL A O 1
ATOM 717 N N . ARG A 1 92 ? 6.682 1.393 12.610 1.00 70.25 92 ARG A N 1
ATOM 718 C CA . ARG A 1 92 ? 7.175 0.2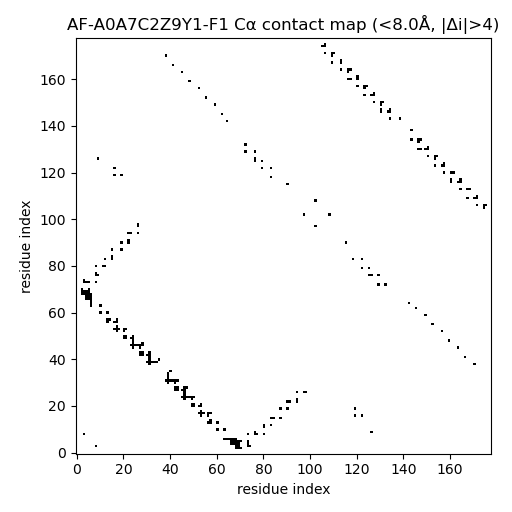85 13.442 1.00 70.25 92 ARG A CA 1
ATOM 719 C C . ARG A 1 92 ? 7.048 0.558 14.944 1.00 70.25 92 ARG A C 1
ATOM 721 O O . ARG A 1 92 ? 6.790 -0.368 15.711 1.00 70.25 92 ARG A O 1
ATOM 728 N N . GLU A 1 93 ? 7.270 1.793 15.396 1.00 73.19 93 GLU A N 1
ATOM 729 C CA . GLU A 1 93 ? 7.113 2.158 16.811 1.00 73.19 93 GLU A CA 1
ATOM 730 C C . GLU A 1 93 ? 5.667 2.010 17.288 1.00 73.19 93 GLU A C 1
ATOM 732 O O . GLU A 1 93 ? 5.429 1.426 18.349 1.00 73.19 93 GLU A O 1
ATOM 737 N N . ILE A 1 94 ? 4.704 2.494 16.504 1.00 66.56 94 ILE A N 1
ATOM 738 C CA . ILE A 1 94 ? 3.281 2.381 16.844 1.00 66.56 94 ILE A CA 1
ATOM 739 C C . ILE A 1 94 ? 2.813 0.932 16.688 1.00 66.56 94 ILE A C 1
ATOM 741 O O . ILE A 1 94 ? 2.129 0.397 17.561 1.00 66.56 94 ILE A O 1
ATOM 745 N N . ALA A 1 95 ? 3.287 0.224 15.662 1.00 66.06 95 ALA A N 1
ATOM 746 C CA . ALA A 1 95 ? 2.991 -1.192 15.493 1.00 66.06 95 ALA A CA 1
ATOM 747 C C . ALA A 1 95 ? 3.429 -2.035 16.709 1.00 66.06 95 ALA A C 1
ATOM 749 O O . ALA A 1 95 ? 2.763 -3.009 17.083 1.00 66.06 95 ALA A O 1
ATOM 750 N N . LYS A 1 96 ? 4.535 -1.640 17.354 1.00 70.06 96 LYS A N 1
ATOM 751 C CA . LYS A 1 96 ? 5.023 -2.230 18.608 1.00 70.06 96 LYS A CA 1
ATOM 752 C C . LYS A 1 96 ? 4.216 -1.802 19.831 1.00 70.06 96 LYS A C 1
ATOM 754 O O . LYS A 1 96 ? 4.014 -2.629 20.716 1.00 70.06 96 LYS A O 1
ATOM 759 N N . SER A 1 97 ? 3.758 -0.551 19.908 1.00 66.56 97 SER A N 1
ATOM 760 C CA . SER A 1 97 ? 2.964 -0.068 21.051 1.00 66.56 97 SER A CA 1
ATOM 761 C C . SER A 1 97 ? 1.583 -0.737 21.124 1.00 66.56 97 SER A C 1
ATOM 763 O O . SER A 1 97 ? 1.066 -0.984 22.215 1.00 66.56 97 SER A O 1
ATOM 765 N N . ILE A 1 98 ? 1.020 -1.098 19.968 1.00 63.16 98 ILE A N 1
ATOM 766 C CA . ILE A 1 98 ? -0.266 -1.798 19.833 1.00 63.16 98 ILE A CA 1
ATOM 767 C C . ILE A 1 98 ? -0.130 -3.299 20.154 1.00 63.16 98 ILE A C 1
ATOM 769 O O . ILE A 1 98 ? -1.045 -3.923 20.722 1.00 63.16 98 ILE A O 1
ATOM 773 N N . SER A 1 99 ? 1.035 -3.882 19.850 1.00 59.06 99 SER A N 1
ATOM 774 C CA . SER A 1 99 ? 1.349 -5.268 20.192 1.00 59.06 99 SER A CA 1
ATOM 775 C C . SER A 1 99 ? 1.601 -5.407 21.702 1.00 59.06 99 SER A C 1
ATOM 777 O O . SER A 1 99 ? 2.623 -4.973 22.223 1.00 59.06 99 SER A O 1
ATOM 779 N N . GLY A 1 100 ? 0.665 -6.022 22.431 1.00 56.00 100 GLY A N 1
ATOM 780 C CA . GLY A 1 100 ? 0.888 -6.462 23.818 1.00 56.00 100 GLY A CA 1
ATOM 781 C C . GLY A 1 100 ? 0.145 -5.726 24.941 1.00 56.00 100 GLY A C 1
ATOM 782 O O . GLY A 1 100 ? 0.204 -6.197 26.072 1.00 56.00 100 GLY A O 1
ATOM 783 N N . SER A 1 101 ? -0.598 -4.644 24.679 1.00 53.78 101 SER A N 1
ATOM 784 C CA . SER A 1 101 ? -1.457 -3.985 25.691 1.00 53.78 101 SER A CA 1
ATOM 785 C C . SER A 1 101 ? -2.883 -3.768 25.172 1.00 53.78 101 SER A C 1
ATOM 787 O O . SER A 1 101 ? -3.035 -3.550 23.970 1.00 53.78 101 SER A O 1
ATOM 789 N N . PRO A 1 102 ? -3.943 -3.827 26.011 1.00 52.06 102 PRO A N 1
ATOM 790 C CA . PRO A 1 102 ? -5.307 -3.501 25.584 1.00 52.06 102 PRO A CA 1
ATOM 791 C C . PRO A 1 102 ? -5.343 -2.092 24.977 1.00 52.06 102 PRO A C 1
ATOM 793 O O . PRO A 1 102 ? -4.645 -1.220 25.493 1.00 52.06 102 PRO A O 1
ATOM 796 N N . PRO A 1 103 ? -6.128 -1.837 23.916 1.00 57.19 103 PRO A N 1
ATOM 797 C CA . PRO A 1 103 ? -6.200 -0.508 23.323 1.00 57.19 103 PRO A CA 1
ATOM 798 C C . PRO A 1 103 ? -6.801 0.461 24.350 1.00 57.19 103 PRO A C 1
ATOM 800 O O . PRO A 1 103 ? -8.005 0.448 24.591 1.00 57.19 103 PRO A O 1
ATOM 803 N N . VAL A 1 104 ? -5.962 1.278 24.997 1.00 56.38 104 VAL A N 1
ATOM 804 C CA . VAL A 1 104 ? -6.416 2.230 26.028 1.00 56.38 104 VAL A CA 1
ATOM 805 C C . VAL A 1 104 ? -7.191 3.402 25.400 1.00 56.38 104 VAL A C 1
ATOM 807 O O . VAL A 1 104 ? -7.877 4.129 26.111 1.00 56.38 104 VAL A O 1
ATOM 810 N N . ASN A 1 105 ? -7.178 3.563 24.070 1.00 76.69 105 ASN A N 1
ATOM 811 C CA . ASN A 1 105 ? -7.994 4.558 23.372 1.00 76.69 105 ASN A CA 1
ATOM 812 C C . ASN A 1 105 ? -8.164 4.214 21.875 1.00 76.69 105 ASN A C 1
ATOM 814 O O . ASN A 1 105 ? -7.275 4.488 21.074 1.00 76.69 105 ASN A O 1
ATOM 818 N N . LEU A 1 106 ? -9.308 3.628 21.491 1.00 76.38 106 LEU A N 1
ATOM 819 C CA . LEU A 1 106 ? -9.603 3.267 20.094 1.00 76.38 106 LEU A CA 1
ATOM 820 C C . LEU A 1 106 ? -9.580 4.481 19.151 1.00 76.38 106 LEU A C 1
ATOM 822 O O . LEU A 1 106 ? -9.132 4.354 18.019 1.00 76.38 106 LEU A O 1
ATOM 826 N N . LEU A 1 107 ? -10.035 5.649 19.615 1.00 80.06 107 LEU A N 1
ATOM 827 C CA . LEU A 1 107 ? -10.049 6.871 18.812 1.00 80.06 107 LEU A CA 1
ATOM 828 C C . LEU A 1 107 ? -8.627 7.322 18.462 1.00 80.06 107 LEU A C 1
ATOM 830 O O . LEU A 1 107 ? -8.346 7.555 17.294 1.00 80.06 107 LEU A O 1
ATOM 834 N N . LEU A 1 108 ? -7.731 7.381 19.456 1.00 80.19 108 LEU A N 1
ATOM 835 C CA . LEU A 1 108 ? -6.323 7.731 19.230 1.00 80.19 108 LEU A CA 1
ATOM 836 C C . LEU A 1 108 ? -5.672 6.770 18.227 1.00 80.19 108 LEU A C 1
ATOM 838 O O . LEU A 1 108 ? -5.005 7.211 17.301 1.00 80.19 108 LEU A O 1
ATOM 842 N N . MET A 1 109 ? -5.927 5.469 18.375 1.00 79.38 109 MET A N 1
ATOM 843 C CA . MET A 1 109 ? -5.380 4.460 17.468 1.00 79.38 109 MET A CA 1
ATOM 844 C C . MET A 1 109 ? -5.906 4.597 1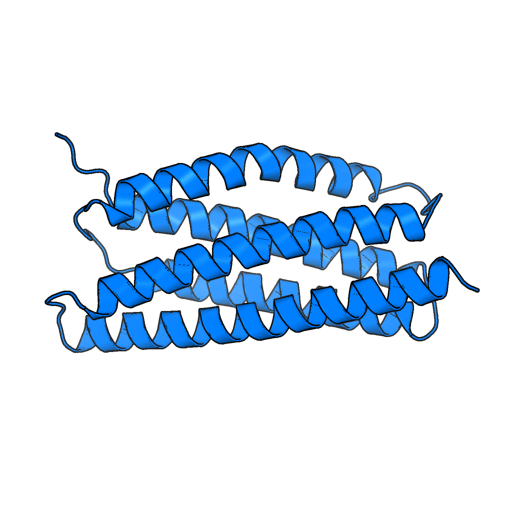6.040 1.00 79.38 109 MET A C 1
ATOM 846 O O . MET A 1 109 ? -5.145 4.432 15.098 1.00 79.38 109 MET A O 1
ATOM 850 N N . LEU A 1 110 ? -7.196 4.891 15.867 1.00 83.31 110 LEU A N 1
ATOM 851 C CA . LEU A 1 110 ? -7.773 5.111 14.542 1.00 83.31 110 LEU A CA 1
ATOM 852 C C . LEU A 1 110 ? -7.171 6.342 13.857 1.00 83.31 110 LEU A C 1
ATOM 854 O O . LEU A 1 110 ? -6.938 6.299 12.655 1.00 83.31 110 LEU A O 1
ATOM 858 N N . THR A 1 111 ? -6.913 7.417 14.606 1.00 83.19 111 THR A N 1
ATOM 859 C CA . THR A 1 111 ? -6.247 8.615 14.077 1.00 83.19 111 THR A CA 1
ATOM 860 C C . THR A 1 111 ? -4.810 8.317 13.657 1.00 83.19 111 THR A C 1
ATOM 862 O O . THR A 1 111 ? -4.423 8.675 12.554 1.00 83.19 111 THR A O 1
ATOM 865 N N . GLU A 1 112 ? -4.040 7.609 14.487 1.00 80.94 112 GLU A N 1
ATOM 866 C CA . GLU A 1 112 ? -2.669 7.216 14.131 1.00 80.94 112 GLU A CA 1
ATOM 867 C C . GLU A 1 112 ? -2.631 6.289 12.904 1.00 80.94 112 GLU A C 1
ATOM 869 O O . GLU A 1 112 ? -1.755 6.422 12.056 1.00 80.94 112 GLU A O 1
ATOM 874 N N . LEU A 1 113 ? -3.593 5.369 12.777 1.00 82.00 113 LEU A N 1
ATOM 875 C CA . LEU A 1 113 ? -3.700 4.491 11.610 1.00 82.00 113 LEU A CA 1
ATOM 876 C C . LEU A 1 113 ? -4.075 5.251 10.333 1.00 82.00 113 LEU A C 1
ATOM 878 O O . LEU A 1 113 ? -3.504 4.973 9.286 1.00 82.00 113 LEU A O 1
ATOM 882 N N . GLU A 1 114 ? -4.978 6.231 10.414 1.00 86.50 114 GLU A N 1
ATOM 883 C CA . GLU A 1 114 ? -5.338 7.076 9.267 1.00 86.50 114 GLU A CA 1
ATOM 884 C C . GLU A 1 114 ? -4.132 7.845 8.714 1.00 86.50 114 GLU A C 1
ATOM 886 O O . GLU A 1 114 ? -3.953 7.911 7.495 1.00 86.50 114 GLU A O 1
ATOM 891 N N . GLU A 1 115 ? -3.258 8.343 9.594 1.00 82.62 115 GLU A N 1
ATOM 892 C CA . GLU A 1 115 ? -2.013 8.992 9.180 1.00 82.62 115 GLU A CA 1
ATOM 893 C C . GLU A 1 115 ? -1.120 8.033 8.375 1.00 82.62 115 GLU A C 1
ATOM 895 O O . GLU A 1 115 ? -0.487 8.451 7.400 1.00 82.62 115 GLU A O 1
ATOM 900 N N . TYR A 1 116 ? -1.095 6.744 8.733 1.00 80.88 116 TYR A N 1
ATOM 901 C CA . TYR A 1 116 ? -0.324 5.732 8.012 1.00 80.88 116 TYR A CA 1
ATOM 902 C C . TYR A 1 116 ? -0.903 5.377 6.653 1.00 80.88 116 TYR A C 1
ATOM 904 O O . TYR A 1 116 ? -0.147 5.392 5.679 1.00 80.88 116 TYR A O 1
ATOM 912 N N . GLU A 1 117 ? -2.211 5.140 6.564 1.00 86.56 117 GLU A N 1
ATOM 913 C CA . GLU A 1 117 ? -2.860 4.887 5.268 1.00 86.56 117 GLU A CA 1
ATOM 914 C C . GLU A 1 117 ? -2.654 6.073 4.328 1.00 86.56 117 GLU A C 1
ATOM 916 O O . GLU A 1 117 ? -2.275 5.922 3.168 1.00 86.56 117 GLU A O 1
ATOM 921 N N . SER A 1 118 ? -2.816 7.295 4.844 1.00 86.62 118 SER A N 1
ATOM 922 C CA . SER A 1 118 ? -2.613 8.522 4.072 1.00 86.62 118 SER A CA 1
ATOM 923 C C . SER A 1 118 ? -1.182 8.629 3.536 1.00 86.62 118 SER A C 1
ATOM 925 O O . SER A 1 118 ? -0.951 9.028 2.388 1.00 86.62 118 SER A O 1
ATOM 927 N N . MET A 1 119 ? -0.195 8.228 4.337 1.00 81.75 119 MET A N 1
ATOM 928 C CA . MET A 1 119 ? 1.197 8.176 3.903 1.00 81.75 119 MET A CA 1
ATOM 929 C C . MET A 1 119 ? 1.442 7.109 2.829 1.00 81.75 119 MET A C 1
ATOM 931 O O . MET A 1 119 ? 2.066 7.430 1.812 1.00 81.75 119 MET A O 1
ATOM 935 N N . ALA A 1 120 ? 0.958 5.879 3.027 1.00 85.81 120 ALA A N 1
ATOM 936 C CA . ALA A 1 120 ? 1.080 4.796 2.049 1.00 85.81 120 ALA A CA 1
ATOM 937 C C . ALA A 1 120 ? 0.421 5.188 0.715 1.00 85.81 120 ALA A C 1
ATOM 939 O O . ALA A 1 120 ? 1.056 5.131 -0.343 1.00 85.81 120 ALA A O 1
ATOM 940 N N . LEU A 1 121 ? -0.792 5.745 0.774 1.00 91.25 121 LEU A N 1
ATOM 941 C CA . LEU A 1 121 ? -1.540 6.275 -0.367 1.00 91.25 121 LEU A CA 1
ATOM 942 C C . LEU A 1 121 ? -0.747 7.314 -1.171 1.00 91.25 121 LEU A C 1
ATOM 944 O O . LEU A 1 121 ? -0.695 7.255 -2.403 1.00 91.25 121 LEU A O 1
ATOM 948 N N . ASN A 1 122 ? -0.095 8.266 -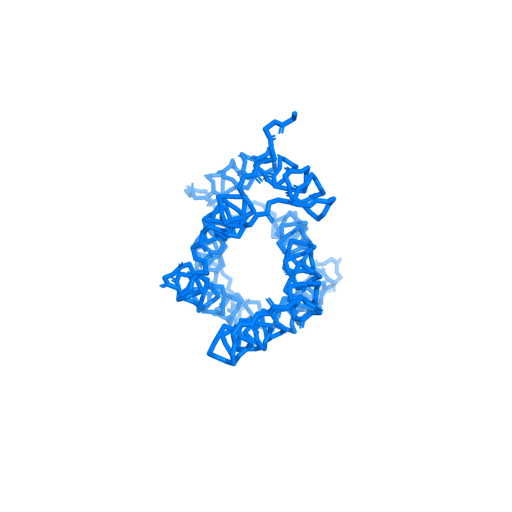0.500 1.00 86.44 122 ASN A N 1
ATOM 949 C CA . ASN A 1 122 ? 0.731 9.263 -1.186 1.00 86.44 122 ASN A CA 1
ATOM 950 C C . ASN A 1 122 ? 1.931 8.631 -1.911 1.00 86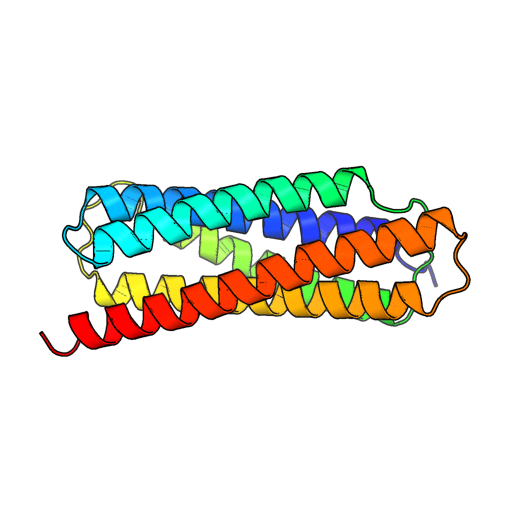.44 122 ASN A C 1
ATOM 952 O O . ASN A 1 122 ? 2.355 9.127 -2.963 1.00 86.44 122 ASN A O 1
ATOM 956 N N . MET A 1 123 ? 2.466 7.524 -1.393 1.00 84.94 123 MET A N 1
ATOM 957 C CA . MET A 1 123 ? 3.547 6.798 -2.060 1.00 84.94 123 MET A CA 1
ATOM 958 C C . MET A 1 123 ? 3.052 5.988 -3.246 1.00 84.94 123 MET A C 1
ATOM 960 O O . MET A 1 123 ? 3.698 6.018 -4.294 1.00 84.94 123 MET A O 1
ATOM 964 N N . TYR A 1 124 ? 1.884 5.355 -3.146 1.00 92.38 124 TYR A N 1
ATOM 965 C CA . TYR A 1 124 ? 1.266 4.704 -4.297 1.00 92.38 124 TYR A CA 1
ATOM 966 C C . TYR A 1 124 ? 1.014 5.688 -5.437 1.00 92.38 124 TYR A C 1
ATOM 968 O O . TYR A 1 124 ? 1.372 5.406 -6.581 1.00 92.38 124 TYR A O 1
ATOM 976 N N . ARG A 1 125 ? 0.502 6.885 -5.126 1.00 91.19 125 ARG A N 1
ATOM 977 C CA . ARG A 1 125 ? 0.334 7.966 -6.112 1.00 91.19 125 ARG A CA 1
ATOM 978 C C . ARG A 1 125 ? 1.665 8.391 -6.727 1.00 91.19 125 ARG A C 1
ATOM 980 O O . ARG A 1 125 ? 1.773 8.482 -7.947 1.00 91.19 125 ARG A O 1
ATOM 987 N N . SER A 1 126 ? 2.701 8.560 -5.906 1.00 85.06 126 SER A N 1
ATOM 988 C CA . SER A 1 126 ? 4.049 8.867 -6.399 1.00 85.06 126 SER A CA 1
ATOM 989 C C . SER A 1 126 ? 4.573 7.782 -7.345 1.00 85.06 126 SER A C 1
ATOM 991 O O . SER A 1 126 ? 5.152 8.093 -8.384 1.00 85.06 126 SER A O 1
ATOM 993 N N . MET A 1 127 ? 4.359 6.507 -7.013 1.00 87.62 127 MET A N 1
ATOM 994 C CA . MET A 1 127 ? 4.786 5.378 -7.837 1.00 87.62 127 MET A CA 1
ATOM 995 C C . MET A 1 127 ? 3.983 5.276 -9.140 1.00 87.62 127 MET A C 1
ATOM 997 O O . MET A 1 127 ? 4.557 4.969 -10.187 1.00 87.62 127 MET A O 1
ATOM 1001 N N . LEU A 1 128 ? 2.684 5.590 -9.108 1.00 92.00 128 LEU A N 1
ATOM 1002 C CA . LEU A 1 128 ? 1.846 5.671 -10.304 1.00 92.00 128 LEU A CA 1
ATOM 1003 C C . LEU A 1 128 ? 2.388 6.711 -11.290 1.00 92.00 128 LEU A C 1
ATOM 1005 O O . LEU A 1 128 ? 2.586 6.378 -12.458 1.00 92.00 128 LEU A O 1
ATOM 1009 N N . GLU A 1 129 ? 2.719 7.917 -10.821 1.00 87.94 129 GLU A N 1
ATOM 1010 C CA . GLU A 1 129 ? 3.303 8.964 -11.672 1.00 87.94 129 GLU A CA 1
ATOM 1011 C C . GLU A 1 129 ? 4.613 8.506 -12.336 1.00 87.94 129 GLU A C 1
ATOM 1013 O O . GLU A 1 129 ? 4.887 8.824 -13.495 1.00 87.94 129 GLU A O 1
ATOM 1018 N N . VAL A 1 130 ? 5.435 7.719 -11.631 1.00 86.06 130 VAL A N 1
ATOM 1019 C CA . VAL A 1 130 ? 6.659 7.146 -12.216 1.00 86.06 130 VAL A CA 1
ATOM 1020 C C . VAL A 1 130 ? 6.323 6.204 -13.358 1.00 86.06 130 VAL A C 1
ATOM 1022 O O . VAL A 1 130 ? 6.954 6.276 -14.415 1.00 86.06 130 VAL A O 1
ATOM 1025 N N . TYR A 1 131 ? 5.342 5.322 -13.173 1.00 88.94 131 TYR A N 1
ATOM 1026 C CA . TYR A 1 131 ? 4.938 4.406 -14.231 1.00 88.94 131 TYR A CA 1
ATOM 1027 C C . TYR A 1 131 ? 4.269 5.122 -15.409 1.00 88.94 131 TYR A C 1
ATOM 1029 O O . TYR A 1 131 ? 4.499 4.735 -16.555 1.00 88.94 131 TYR A O 1
ATOM 1037 N N . GLU A 1 132 ? 3.510 6.192 -15.171 1.00 89.56 132 GLU A N 1
ATOM 1038 C CA . GLU A 1 132 ? 2.986 7.063 -16.231 1.00 89.56 132 GLU A CA 1
ATOM 1039 C C . 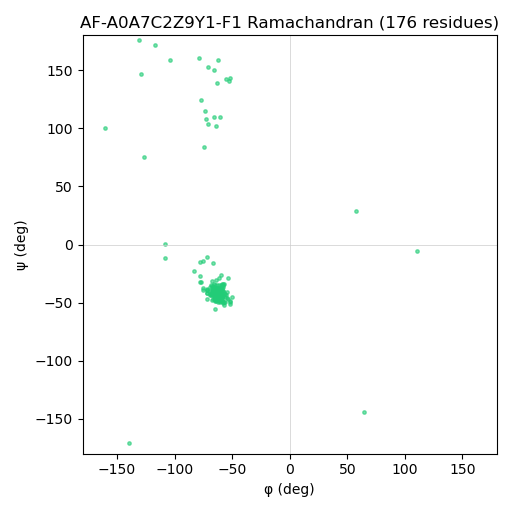GLU A 1 132 ? 4.120 7.701 -17.043 1.00 89.56 132 GLU A C 1
ATOM 1041 O O . GLU A 1 132 ? 4.123 7.638 -18.278 1.00 89.56 132 GLU A O 1
ATOM 1046 N N . ASN A 1 133 ? 5.149 8.213 -16.364 1.00 85.38 133 ASN A N 1
ATOM 1047 C CA . ASN A 1 133 ? 6.330 8.761 -17.025 1.00 85.38 133 ASN A CA 1
ATOM 1048 C C . ASN A 1 133 ? 7.104 7.676 -17.786 1.00 85.38 133 ASN A C 1
ATOM 1050 O O . ASN A 1 133 ? 7.543 7.916 -18.913 1.00 85.38 133 ASN A O 1
ATOM 1054 N N . LEU A 1 134 ? 7.239 6.465 -17.236 1.00 85.38 134 LEU A N 1
ATOM 1055 C CA . LEU A 1 134 ? 7.858 5.328 -17.927 1.00 85.38 134 LEU A CA 1
ATOM 1056 C C . LEU A 1 134 ? 7.085 4.921 -19.186 1.00 85.38 134 LEU A C 1
ATOM 1058 O O . LEU A 1 134 ? 7.716 4.643 -20.208 1.00 85.38 134 LEU A O 1
ATOM 1062 N N . ALA A 1 135 ? 5.751 4.941 -19.153 1.00 85.62 135 ALA A N 1
ATOM 1063 C CA . ALA A 1 135 ? 4.911 4.611 -20.305 1.00 85.62 135 ALA A CA 1
ATOM 1064 C C . ALA A 1 135 ? 5.139 5.568 -21.492 1.00 85.62 135 ALA A C 1
ATOM 1066 O O . ALA A 1 135 ? 5.031 5.160 -22.653 1.00 85.62 135 ALA A O 1
ATOM 1067 N N . SER A 1 136 ? 5.525 6.818 -21.212 1.00 84.12 136 SER A N 1
ATOM 1068 C CA . SER A 1 136 ? 5.877 7.813 -22.235 1.00 84.12 136 SER A CA 1
ATOM 1069 C C . SER A 1 136 ? 7.252 7.585 -22.887 1.00 84.12 136 SER A C 1
ATOM 1071 O O . SER A 1 136 ? 7.545 8.164 -23.938 1.00 84.12 136 SER A O 1
ATOM 1073 N N . ARG A 1 137 ? 8.108 6.729 -22.307 1.00 84.56 137 ARG A N 1
ATOM 1074 C CA . ARG A 1 137 ? 9.460 6.464 -22.822 1.00 84.56 137 ARG A CA 1
ATOM 1075 C C . ARG A 1 137 ? 9.444 5.507 -24.016 1.00 84.56 137 ARG A C 1
ATOM 1077 O O . ARG A 1 137 ? 8.520 4.722 -24.245 1.00 84.56 137 ARG A O 1
ATOM 1084 N N . SER A 1 138 ? 10.537 5.536 -24.778 1.00 85.81 138 SER A N 1
ATOM 1085 C CA . SER A 1 138 ? 10.786 4.564 -25.845 1.00 85.81 138 SER A CA 1
ATOM 1086 C C . SER A 1 138 ? 11.196 3.213 -25.248 1.00 85.81 138 SER A C 1
ATOM 1088 O O . SER A 1 138 ? 12.378 2.921 -25.080 1.00 85.81 138 SER A O 1
ATOM 1090 N N . LEU A 1 139 ? 10.194 2.421 -24.870 1.00 86.44 139 LEU A N 1
ATOM 1091 C CA . LEU A 1 139 ? 10.326 1.061 -24.348 1.00 86.44 139 LEU A CA 1
ATOM 1092 C C . LEU A 1 139 ? 9.948 0.019 -25.411 1.00 86.44 139 LEU A C 1
ATOM 1094 O O . LEU A 1 139 ? 9.203 0.321 -26.352 1.00 86.44 139 LEU A O 1
ATOM 1098 N N . SER A 1 140 ? 10.421 -1.220 -25.243 1.00 90.75 140 SER A N 1
ATOM 1099 C CA . SER A 1 140 ? 9.961 -2.348 -26.064 1.00 90.75 140 SER A CA 1
ATOM 1100 C C . SER A 1 140 ? 8.458 -2.598 -25.861 1.00 90.75 140 SER A C 1
ATOM 1102 O O . SER A 1 140 ? 7.885 -2.201 -24.847 1.00 90.75 140 SER A O 1
ATOM 1104 N N . SER A 1 141 ? 7.790 -3.270 -26.803 1.00 89.81 141 SER A N 1
ATOM 1105 C CA . SER A 1 141 ? 6.357 -3.586 -26.665 1.00 89.81 141 SER A CA 1
ATOM 1106 C C . SER A 1 141 ? 6.052 -4.417 -25.411 1.00 89.81 141 SER A C 1
ATOM 1108 O O . SER A 1 141 ? 5.059 -4.156 -24.735 1.00 89.81 141 SER A O 1
ATOM 1110 N N . GLY A 1 142 ? 6.926 -5.369 -25.068 1.00 92.06 142 GLY A N 1
ATOM 1111 C CA . GLY A 1 142 ? 6.807 -6.170 -23.848 1.00 92.06 142 GLY A CA 1
ATOM 1112 C C . GLY A 1 142 ? 7.003 -5.348 -22.573 1.00 92.06 142 GLY A C 1
ATOM 1113 O O . GLY A 1 142 ? 6.272 -5.532 -21.605 1.00 92.06 142 GLY A O 1
ATOM 1114 N N . ASP A 1 143 ? 7.943 -4.403 -22.573 1.00 91.06 143 ASP A N 1
ATOM 1115 C CA . ASP A 1 143 ? 8.157 -3.491 -21.441 1.00 91.06 143 ASP A CA 1
ATOM 1116 C C . ASP A 1 143 ? 6.987 -2.525 -21.255 1.00 91.06 143 ASP A C 1
ATOM 1118 O O . ASP A 1 143 ? 6.556 -2.302 -20.128 1.00 91.06 143 ASP A O 1
ATOM 1122 N N . LYS A 1 144 ? 6.414 -2.005 -22.348 1.00 91.31 144 LYS A N 1
ATOM 1123 C CA . LYS A 1 144 ? 5.210 -1.163 -22.280 1.00 91.31 144 LYS A CA 1
ATOM 1124 C C . LYS A 1 144 ? 4.031 -1.913 -21.672 1.00 91.31 144 LYS A C 1
ATOM 1126 O O . LYS A 1 144 ? 3.378 -1.386 -20.781 1.00 91.31 144 LYS A O 1
ATOM 1131 N N . ALA A 1 145 ? 3.787 -3.151 -22.106 1.00 93.00 145 ALA A N 1
ATOM 1132 C CA . ALA A 1 145 ? 2.719 -3.976 -21.543 1.00 93.00 145 ALA A CA 1
ATOM 1133 C C . ALA A 1 145 ? 2.932 -4.257 -20.044 1.00 93.00 145 ALA A C 1
ATOM 1135 O O . ALA A 1 145 ? 1.975 -4.223 -19.268 1.00 93.00 145 ALA A O 1
ATOM 1136 N N . ARG A 1 146 ? 4.186 -4.484 -19.624 1.00 93.88 146 ARG A N 1
ATOM 1137 C CA . ARG A 1 146 ? 4.545 -4.635 -18.206 1.00 93.88 146 ARG A CA 1
ATOM 1138 C C . ARG A 1 146 ? 4.259 -3.369 -17.403 1.00 93.88 146 ARG A C 1
ATOM 1140 O O . ARG A 1 146 ? 3.576 -3.462 -16.390 1.00 93.88 146 ARG A O 1
ATOM 1147 N N . VAL A 1 147 ? 4.706 -2.205 -17.878 1.00 93.19 147 VAL A N 1
ATOM 1148 C CA . VAL A 1 147 ? 4.444 -0.912 -17.220 1.00 93.19 147 VAL A CA 1
ATOM 1149 C C . VAL A 1 147 ? 2.943 -0.645 -17.102 1.00 93.19 147 VAL A C 1
ATOM 1151 O O . VAL A 1 147 ? 2.479 -0.297 -16.023 1.00 93.19 147 VAL A O 1
ATOM 1154 N N . GLU A 1 148 ? 2.160 -0.869 -18.160 1.00 94.50 148 GLU A N 1
ATOM 1155 C CA . GLU A 1 148 ? 0.701 -0.693 -18.096 1.00 94.50 148 GLU A CA 1
ATOM 1156 C C . GLU A 1 148 ? 0.036 -1.651 -17.102 1.00 94.50 148 GLU A C 1
ATOM 1158 O O . GLU A 1 148 ? -0.859 -1.253 -16.361 1.00 94.50 148 GLU A O 1
ATOM 1163 N N . THR A 1 149 ? 0.514 -2.893 -17.013 1.00 95.69 149 THR A N 1
ATOM 1164 C CA . THR A 1 149 ? 0.017 -3.843 -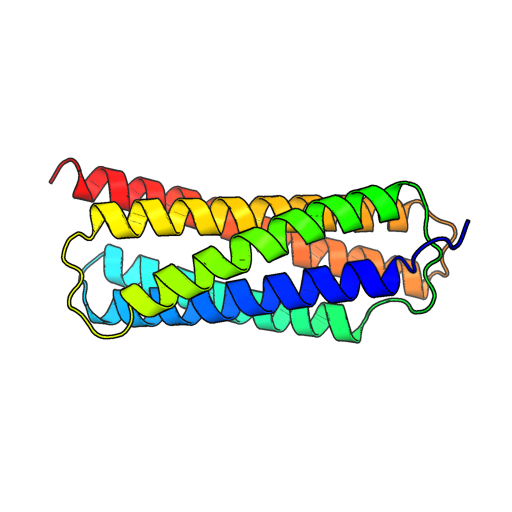16.007 1.00 95.69 149 THR A CA 1
ATOM 1165 C C . THR A 1 149 ? 0.337 -3.368 -14.587 1.00 95.69 149 THR A C 1
ATOM 1167 O O . THR A 1 149 ? -0.538 -3.390 -13.725 1.00 95.69 149 THR A O 1
ATOM 1170 N N . MET A 1 150 ? 1.561 -2.887 -14.342 1.00 95.50 150 MET A N 1
ATOM 1171 C CA . MET A 1 150 ? 1.962 -2.334 -13.041 1.00 95.50 150 MET A CA 1
ATOM 1172 C C . MET A 1 150 ? 1.115 -1.116 -12.655 1.00 95.50 150 MET A C 1
ATOM 1174 O O . MET A 1 150 ? 0.686 -1.023 -11.508 1.00 95.50 150 MET A O 1
ATOM 1178 N N . LYS A 1 151 ? 0.810 -0.224 -13.609 1.00 95.31 151 LYS A N 1
ATOM 1179 C CA . LYS A 1 151 ? -0.086 0.922 -13.381 1.00 95.31 151 LYS A CA 1
ATOM 1180 C C . LYS A 1 151 ? -1.458 0.475 -12.903 1.00 95.31 151 LYS A C 1
ATOM 1182 O O . LYS A 1 151 ? -1.931 0.985 -11.898 1.00 95.31 151 LYS A O 1
ATOM 1187 N N . LEU A 1 152 ? -2.072 -0.488 -13.590 1.00 97.38 152 LEU A N 1
ATOM 1188 C CA . LEU A 1 152 ? -3.402 -0.983 -13.228 1.00 97.38 152 LEU A CA 1
ATOM 1189 C C . LEU A 1 152 ? -3.429 -1.593 -11.823 1.00 97.38 152 LEU A C 1
ATOM 1191 O O . LEU A 1 152 ? -4.376 -1.359 -11.078 1.00 97.38 152 LEU A O 1
ATOM 1195 N N . ILE A 1 153 ? -2.382 -2.334 -11.447 1.00 97.81 153 ILE A N 1
ATOM 1196 C CA . ILE A 1 153 ? -2.257 -2.889 -10.094 1.00 97.81 153 ILE A CA 1
ATOM 1197 C C . ILE A 1 153 ? -2.179 -1.759 -9.060 1.00 97.81 153 ILE A C 1
ATOM 1199 O O . ILE A 1 153 ? -2.910 -1.786 -8.076 1.00 97.81 153 ILE A O 1
ATOM 1203 N N . ILE A 1 154 ? -1.345 -0.743 -9.294 1.00 97.50 154 ILE A N 1
ATOM 1204 C CA . ILE A 1 154 ? -1.184 0.377 -8.357 1.00 97.50 154 ILE A CA 1
ATOM 1205 C C . ILE A 1 154 ? -2.431 1.248 -8.268 1.00 97.50 154 ILE A C 1
ATOM 1207 O O . ILE A 1 154 ? -2.795 1.660 -7.174 1.00 97.50 154 ILE A O 1
ATOM 1211 N N . MET A 1 155 ? -3.126 1.478 -9.380 1.00 98.00 155 MET A N 1
ATOM 1212 C CA . MET A 1 155 ? -4.424 2.155 -9.367 1.00 98.00 155 MET A CA 1
ATOM 1213 C C . MET A 1 155 ? -5.444 1.393 -8.517 1.00 98.00 155 MET A C 1
ATOM 1215 O O . MET A 1 155 ? -6.137 2.008 -7.718 1.00 98.00 155 MET A O 1
ATOM 1219 N N . SER A 1 156 ? -5.490 0.061 -8.631 1.00 98.19 156 SER A N 1
ATOM 1220 C CA . SER A 1 156 ? -6.375 -0.757 -7.793 1.00 98.19 156 SER A CA 1
ATOM 1221 C C . SER A 1 156 ? -6.041 -0.639 -6.306 1.00 98.19 156 SER A C 1
ATOM 1223 O O . SER A 1 156 ? -6.957 -0.611 -5.494 1.00 98.19 156 SER A O 1
ATOM 1225 N N . ILE A 1 157 ? -4.754 -0.576 -5.949 1.00 98.25 157 ILE A N 1
ATOM 1226 C CA . ILE A 1 157 ? -4.328 -0.379 -4.557 1.00 98.25 157 ILE A CA 1
ATOM 1227 C C . ILE A 1 157 ? -4.756 1.012 -4.069 1.00 98.25 157 ILE A C 1
ATOM 1229 O O . ILE A 1 157 ? -5.353 1.128 -3.009 1.00 98.25 157 ILE A O 1
ATOM 1233 N N . ILE A 1 158 ? -4.546 2.061 -4.872 1.00 98.06 158 ILE A N 1
ATOM 1234 C CA . ILE A 1 158 ? -4.983 3.430 -4.549 1.00 98.06 158 ILE A CA 1
ATOM 1235 C C . ILE A 1 158 ? -6.491 3.491 -4.270 1.00 98.06 158 ILE A C 1
ATOM 1237 O O . ILE A 1 158 ? -6.903 4.123 -3.298 1.00 98.06 158 ILE A O 1
ATOM 1241 N N . ASP A 1 159 ? -7.311 2.839 -5.097 1.00 98.12 159 ASP A N 1
ATOM 1242 C CA . ASP A 1 159 ? -8.767 2.817 -4.917 1.00 98.12 159 ASP A CA 1
ATOM 1243 C C . ASP A 1 159 ? -9.173 2.153 -3.587 1.00 98.12 159 ASP A C 1
ATOM 1245 O O . ASP A 1 159 ? -10.080 2.642 -2.896 1.00 98.12 159 ASP A O 1
ATOM 1249 N N . ASP A 1 160 ? -8.493 1.061 -3.220 1.00 97.88 160 ASP A N 1
ATOM 1250 C CA . ASP A 1 160 ? -8.685 0.369 -1.943 1.00 97.88 160 ASP A CA 1
ATOM 1251 C C . ASP A 1 160 ? -8.279 1.271 -0.764 1.00 97.88 160 ASP A C 1
ATOM 1253 O O . ASP A 1 160 ? -9.073 1.455 0.160 1.00 97.88 160 ASP A O 1
ATOM 1257 N N . GLU A 1 161 ? -7.113 1.917 -0.833 1.00 96.94 161 GLU A N 1
ATOM 1258 C CA . GLU A 1 161 ? -6.602 2.815 0.212 1.00 96.94 161 GLU A CA 1
ATOM 1259 C C . GLU A 1 161 ? -7.503 4.036 0.440 1.00 96.94 161 GLU A C 1
ATOM 1261 O O . GLU A 1 161 ? -7.816 4.427 1.570 1.00 96.94 161 GLU A O 1
ATOM 1266 N N . GLU A 1 162 ? -8.022 4.629 -0.636 1.00 97.50 162 GLU A N 1
ATOM 1267 C CA . GLU A 1 162 ? -9.004 5.705 -0.518 1.00 97.50 162 GLU A CA 1
ATOM 1268 C C . GLU A 1 162 ? -10.302 5.223 0.142 1.00 97.50 162 GLU A C 1
ATOM 1270 O O . GLU A 1 162 ? -10.959 5.974 0.876 1.00 97.50 162 GLU A O 1
ATOM 1275 N N . PHE A 1 163 ? -10.705 3.977 -0.116 1.00 97.06 163 PHE A N 1
ATOM 1276 C CA . PHE A 1 163 ? -11.838 3.368 0.569 1.00 97.06 163 PHE A CA 1
ATOM 1277 C C . PHE A 1 163 ? -11.543 3.115 2.051 1.00 97.06 163 PHE A C 1
ATOM 1279 O O . PHE A 1 163 ? -12.395 3.445 2.885 1.00 97.06 163 PHE A O 1
ATOM 1286 N N . HIS A 1 164 ? -10.357 2.609 2.394 1.00 96.06 164 HIS A N 1
ATOM 1287 C 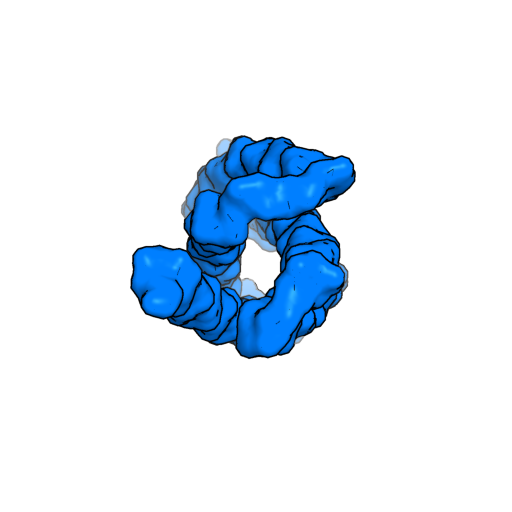CA . HIS A 1 164 ? -9.926 2.400 3.779 1.00 96.06 164 HIS A CA 1
ATOM 1288 C C . HIS A 1 164 ? -9.923 3.714 4.559 1.00 96.06 164 HIS A C 1
ATOM 1290 O O . HIS A 1 164 ? -10.562 3.792 5.610 1.00 96.06 164 HIS A O 1
ATOM 1296 N N . GLY A 1 165 ? -9.354 4.785 3.999 1.00 94.50 165 GLY A N 1
ATOM 1297 C CA . GLY A 1 165 ? -9.368 6.115 4.614 1.00 94.50 165 GLY A CA 1
ATOM 1298 C C . GLY A 1 165 ? -10.786 6.633 4.895 1.00 94.50 165 GLY A C 1
ATOM 1299 O O . GLY A 1 165 ? -11.071 7.148 5.981 1.00 94.50 165 GLY A O 1
ATOM 1300 N N . ARG A 1 166 ? -11.738 6.443 3.967 1.00 95.44 166 ARG A N 1
ATOM 1301 C CA . ARG A 1 166 ? -13.159 6.786 4.208 1.00 95.44 166 ARG A CA 1
ATOM 1302 C C . ARG A 1 166 ? -13.778 5.936 5.320 1.00 95.44 166 ARG A C 1
ATOM 1304 O O . ARG A 1 166 ? -14.573 6.442 6.121 1.00 95.44 166 ARG A O 1
ATOM 1311 N N . LEU A 1 167 ? -13.436 4.651 5.364 1.00 94.06 167 LEU A N 1
ATOM 1312 C CA . LEU A 1 167 ? -13.945 3.710 6.355 1.00 94.06 167 LEU A CA 1
ATOM 1313 C C . LEU A 1 167 ? -13.441 4.057 7.760 1.00 94.06 167 LEU A C 1
ATOM 1315 O O . LEU A 1 167 ? -14.246 4.146 8.687 1.00 94.06 167 LEU A O 1
ATOM 1319 N N . ILE A 1 168 ? -12.145 4.333 7.906 1.00 92.69 168 ILE A N 1
ATOM 1320 C CA . ILE A 1 168 ? -11.513 4.743 9.167 1.00 92.69 168 ILE A CA 1
ATOM 1321 C C . ILE A 1 168 ? -12.111 6.056 9.669 1.00 92.69 168 ILE A C 1
ATOM 1323 O O . ILE A 1 168 ? -12.555 6.123 10.813 1.00 92.69 168 ILE A O 1
ATOM 1327 N N . ASN A 1 169 ? -12.240 7.064 8.804 1.00 91.88 169 ASN A N 1
ATOM 1328 C CA . ASN A 1 169 ? -12.859 8.342 9.168 1.00 91.88 169 ASN A CA 1
ATOM 1329 C C . ASN A 1 169 ? -14.320 8.190 9.632 1.00 91.88 169 ASN A C 1
ATOM 1331 O O . ASN A 1 169 ? -14.772 8.870 10.563 1.00 91.88 169 ASN A O 1
ATOM 1335 N N . SER A 1 170 ? -15.057 7.248 9.039 1.00 91.94 170 SER A N 1
ATOM 1336 C CA . SER A 1 170 ? -16.413 6.911 9.485 1.00 91.94 170 SER A CA 1
ATOM 1337 C C . SER A 1 170 ? -16.408 6.258 10.875 1.00 91.94 170 SER A C 1
ATOM 1339 O O . SER A 1 170 ? -17.229 6.611 11.722 1.00 91.94 170 SER A O 1
ATOM 1341 N N . LEU A 1 171 ? -15.460 5.354 11.152 1.00 89.75 171 LEU A N 1
ATOM 1342 C CA . LEU A 1 171 ? -15.289 4.736 12.475 1.00 89.75 171 LEU A CA 1
ATOM 1343 C C . LEU A 1 171 ? -14.869 5.751 13.547 1.00 89.75 171 LEU A C 1
ATOM 1345 O O . LEU A 1 171 ? -15.382 5.699 14.667 1.00 89.75 171 LEU A O 1
ATOM 1349 N N . ILE A 1 172 ? -13.980 6.690 13.209 1.00 87.44 172 ILE A N 1
ATOM 1350 C CA . ILE A 1 172 ? -13.578 7.810 14.074 1.00 87.44 172 ILE A CA 1
ATOM 1351 C C . ILE A 1 172 ? -14.809 8.621 14.470 1.00 87.44 172 ILE A C 1
ATOM 1353 O O . ILE A 1 172 ? -15.040 8.851 15.656 1.00 87.44 172 ILE A O 1
ATOM 1357 N N . SER A 1 173 ? -15.639 8.989 13.491 1.00 86.44 173 SER A N 1
ATOM 1358 C CA . SER A 1 173 ? -16.849 9.787 13.717 1.00 86.44 173 SER A CA 1
ATOM 1359 C C . SER A 1 173 ? -17.847 9.092 14.648 1.00 86.44 173 SER A C 1
ATOM 1361 O O . SER A 1 173 ? -18.412 9.745 15.526 1.00 86.44 173 SER A O 1
ATOM 1363 N N . LEU A 1 174 ? -18.022 7.773 14.493 1.00 84.00 174 LEU A N 1
ATOM 1364 C CA . LEU A 1 174 ? -18.858 6.948 15.376 1.00 84.00 174 LEU A CA 1
ATOM 1365 C C . LEU A 1 174 ? -18.276 6.822 16.789 1.00 84.00 174 LEU A C 1
ATOM 1367 O O . LEU A 1 174 ? -19.017 6.768 17.760 1.00 84.00 174 LEU A O 1
ATOM 1371 N N . THR A 1 175 ? -16.949 6.767 16.913 1.00 78.75 175 THR A N 1
ATOM 1372 C CA . THR A 1 175 ? -16.276 6.621 18.213 1.00 78.75 175 THR A CA 1
ATOM 1373 C C . THR A 1 175 ? -16.238 7.946 18.983 1.00 78.75 175 THR A C 1
ATOM 1375 O O . THR A 1 175 ? -16.301 7.949 20.210 1.00 78.75 175 THR A O 1
ATOM 1378 N N . ALA A 1 176 ? -16.148 9.075 18.274 1.00 76.88 176 ALA A N 1
ATOM 1379 C CA . ALA A 1 176 ? -16.142 10.415 18.857 1.00 76.88 176 ALA A CA 1
ATOM 1380 C C . ALA A 1 176 ? -17.544 10.903 19.274 1.00 76.88 176 ALA A C 1
ATOM 1382 O O . ALA A 1 176 ? -17.648 11.711 20.194 1.00 76.88 176 ALA A O 1
ATOM 1383 N N . ASN A 1 177 ? -18.606 10.408 18.624 1.00 64.44 177 ASN A N 1
ATOM 1384 C CA . ASN A 1 177 ? -20.005 10.739 18.920 1.00 64.44 177 ASN A CA 1
ATOM 1385 C C . ASN A 1 177 ? -20.824 9.448 19.152 1.00 64.44 177 ASN A C 1
ATOM 1387 O O . ASN A 1 177 ? -21.544 9.032 18.240 1.00 64.44 177 ASN A O 1
ATOM 1391 N N . PRO A 1 178 ? -20.667 8.794 20.318 1.00 58.62 178 PRO A N 1
ATOM 1392 C CA . PRO A 1 178 ? -21.266 7.489 20.604 1.00 58.62 178 PRO A CA 1
ATOM 1393 C C . PRO A 1 178 ? -22.797 7.500 20.715 1.00 58.62 178 PRO A C 1
ATOM 1395 O O . PRO A 1 178 ? -23.371 8.530 21.141 1.00 58.62 178 PRO A O 1
#

Foldseek 3Di:
DQQPFLLVLLLLLLVLLLLLLQLLLVLLVVVLVQDDDPSNVLSPLSSVLSNVLSVVSVVLNVLGDPRRGHDVLSVVSNVLSVVSVVCSVVSVVVSVVSPPDRPPDPLVVLVVVLVSLVSSLVSLVSVLVVLVVVLPDPDDPVVNVSSVVSNVSSVVSNVVSVVSSVSSVVVSVVRVPD

Mean predicted aligned error: 6.16 Å

Radius of gyration: 17.63 Å; Cα contacts (8 Å, |Δi|>4): 158; chains: 1; bounding box: 48×24×53 Å

Solvent-accessible surface area (backbone atoms only — not comparable to full-atom values): 9526 Å² total; per-residue (Å²): 129,85,64,58,49,32,38,60,47,50,51,52,41,44,51,56,48,32,51,49,22,48,51,47,16,50,49,28,44,57,48,26,76,76,49,62,71,68,63,16,54,52,24,46,49,48,14,54,49,28,46,48,48,25,53,49,41,54,52,46,61,78,64,58,64,80,85,37,75,39,53,76,67,32,58,52,49,43,52,54,39,49,56,49,54,65,49,47,55,53,52,54,53,52,59,50,64,60,60,89,51,80,81,90,48,65,59,62,52,48,53,57,48,46,56,49,53,54,51,54,42,54,49,46,53,54,52,41,53,51,37,55,56,54,61,74,48,99,60,55,74,71,55,42,54,49,39,55,51,52,39,54,54,42,52,54,48,44,57,50,46,57,49,47,51,55,50,49,53,51,51,43,53,47,65,76,60,116